Protein AF-A0A0S7ZU02-F1 (afdb_monomer)

Foldseek 3Di:
DDDDDDPDDPPPVVVVVVVVVVVVVVVVVPPDPDPDPDPVLDVVVVVVPFDFDDCVNPVLVVVVVVLVVLLDVLLDDDPPADADETEGADCVVVAQDFDAHPNRYTYGYPVVSVVVVVLVVLVVVPPDDDDDDDDPPDPDDDDDQLVVVAVVLLVVLLSSLVSCVSSVHDSCQQQVQVSPPCGHVLVVSQVRRVCVSVVVVVDPPSHDHSVVSSVSNVVVVVVVVVVVVVVVVVVVVVVPDPPPDDDDDDDPPPPPPDDPVVVPPPPPDDDPDDDD

Solvent-accessible surface area (backbone atoms only — not comparable to full-atom values): 17269 Å² total; per-residue (Å²): 140,81,82,83,83,79,82,77,71,81,69,63,62,58,55,55,54,54,53,51,53,53,52,50,50,55,57,60,73,66,66,66,86,67,75,77,76,61,61,85,52,38,70,66,50,52,64,74,76,43,53,76,49,43,50,90,80,37,68,64,45,52,56,49,54,51,52,50,51,41,33,45,62,49,65,52,90,55,92,95,45,65,77,42,83,46,40,29,56,56,58,72,94,77,50,80,45,81,45,78,36,87,72,26,42,33,36,35,26,48,64,54,62,60,52,55,55,52,54,57,56,49,68,74,68,74,81,82,88,90,90,88,90,88,78,88,85,81,86,84,84,85,74,84,74,44,53,64,52,39,53,48,53,51,52,47,52,52,49,53,40,51,23,35,38,67,45,71,45,71,53,57,71,47,48,37,58,82,61,52,99,65,42,17,47,39,52,46,52,44,63,72,60,42,53,72,62,51,54,72,70,65,59,74,92,56,70,74,52,46,68,57,50,38,51,54,48,41,54,48,52,51,54,52,50,58,50,48,53,52,49,53,51,51,52,57,56,67,68,57,67,80,75,71,93,73,82,90,76,93,74,86,72,78,79,78,83,64,64,76,84,62,62,70,74,76,76,77,72,84,83,86,78,81,90,128

Structure (mmCIF, N/CA/C/O backbone):
data_AF-A0A0S7ZU02-F1
#
_entry.id   AF-A0A0S7ZU02-F1
#
loop_
_atom_site.group_PDB
_atom_site.id
_atom_site.type_symbol
_atom_site.label_atom_id
_atom_site.label_alt_id
_atom_site.label_comp_id
_atom_site.label_asym_id
_atom_site.label_entity_id
_atom_site.label_seq_id
_atom_site.pdbx_PDB_ins_code
_atom_site.Cartn_x
_atom_site.Cartn_y
_atom_site.Cartn_z
_atom_site.occupancy
_atom_site.B_iso_or_equiv
_atom_site.auth_seq_id
_atom_site.auth_comp_id
_atom_site.auth_asym_id
_atom_site.auth_atom_id
_atom_site.pdbx_PDB_model_num
ATOM 1 N N . MET A 1 1 ? 5.313 52.555 -78.484 1.00 46.88 1 MET A N 1
ATOM 2 C CA . MET A 1 1 ? 4.505 52.321 -77.262 1.00 46.88 1 MET A CA 1
ATOM 3 C C . MET A 1 1 ? 4.778 50.878 -76.924 1.00 46.88 1 MET A C 1
ATOM 5 O O . MET A 1 1 ? 4.103 49.999 -77.436 1.00 46.88 1 MET A O 1
ATOM 9 N N . ASP A 1 2 ? 5.856 50.658 -76.183 1.00 46.34 2 ASP A N 1
ATOM 10 C CA . ASP A 1 2 ? 6.486 49.351 -76.045 1.00 46.34 2 ASP A CA 1
ATOM 11 C C . ASP A 1 2 ? 6.521 49.012 -74.563 1.00 46.34 2 ASP A C 1
ATOM 13 O O . ASP A 1 2 ? 7.226 49.644 -73.775 1.00 46.34 2 ASP A O 1
ATOM 17 N N . THR A 1 3 ? 5.680 48.063 -74.169 1.00 53.31 3 THR A N 1
ATOM 18 C CA . THR A 1 3 ? 5.671 47.501 -72.823 1.00 53.31 3 THR A CA 1
ATOM 19 C C . THR A 1 3 ? 6.808 46.483 -72.694 1.00 53.31 3 THR A C 1
ATOM 21 O O . THR A 1 3 ? 6.904 45.565 -73.511 1.00 53.31 3 THR A O 1
ATOM 24 N N . PRO A 1 4 ? 7.677 46.596 -71.673 1.00 63.91 4 PRO A N 1
ATOM 25 C CA . PRO A 1 4 ? 8.728 45.615 -71.451 1.00 63.91 4 PRO A CA 1
ATOM 26 C C . PRO A 1 4 ? 8.128 44.310 -70.915 1.00 63.91 4 PRO A C 1
ATOM 28 O O . PRO A 1 4 ? 7.492 44.285 -69.860 1.00 63.91 4 PRO A O 1
ATOM 31 N N . MET A 1 5 ? 8.357 43.212 -71.639 1.00 57.69 5 MET A N 1
ATOM 32 C CA . MET A 1 5 ? 8.101 41.861 -71.146 1.00 57.69 5 MET A CA 1
ATOM 33 C C . MET A 1 5 ? 9.065 41.537 -70.003 1.00 57.69 5 MET A C 1
ATOM 35 O O . MET A 1 5 ? 10.272 41.395 -70.203 1.00 57.69 5 MET A O 1
ATOM 39 N N . THR A 1 6 ? 8.526 41.386 -68.797 1.00 58.38 6 THR A N 1
ATOM 40 C CA . THR A 1 6 ? 9.258 40.870 -67.645 1.00 58.38 6 THR A CA 1
ATOM 41 C C . THR A 1 6 ? 9.343 39.346 -67.739 1.00 58.38 6 THR A C 1
ATOM 43 O O . THR A 1 6 ? 8.377 38.616 -67.527 1.00 58.38 6 THR A O 1
ATOM 46 N N . PHE A 1 7 ? 10.535 38.854 -68.075 1.00 56.12 7 PHE A N 1
ATOM 47 C CA . PHE A 1 7 ? 10.893 37.439 -68.009 1.00 56.12 7 PHE A CA 1
ATOM 48 C C . PHE A 1 7 ? 10.947 37.001 -66.534 1.00 56.12 7 PHE A C 1
ATOM 50 O O . PHE A 1 7 ? 11.966 37.144 -65.858 1.00 56.12 7 PHE A O 1
ATOM 57 N N . TYR A 1 8 ? 9.825 36.508 -66.007 1.00 55.88 8 TYR A N 1
ATOM 58 C CA . TYR A 1 8 ? 9.753 35.955 -64.655 1.00 55.88 8 TYR A CA 1
ATOM 59 C C . TYR A 1 8 ? 10.390 34.556 -64.644 1.00 55.88 8 TYR A C 1
ATOM 61 O O . TYR A 1 8 ? 9.924 33.623 -65.300 1.00 55.88 8 TYR A O 1
ATOM 69 N N . LYS A 1 9 ? 11.518 34.437 -63.940 1.00 56.75 9 LYS A N 1
ATOM 70 C CA . LYS A 1 9 ? 12.435 33.292 -63.945 1.00 56.75 9 LYS A CA 1
ATOM 71 C C . LYS A 1 9 ? 11.789 32.078 -63.259 1.00 56.75 9 LYS A C 1
ATOM 73 O O . LYS A 1 9 ? 11.518 32.084 -62.064 1.00 56.75 9 LYS A O 1
ATOM 78 N N . SER A 1 10 ? 11.559 31.009 -64.022 1.00 57.16 10 SER A N 1
ATOM 79 C CA . SER A 1 10 ? 10.901 29.757 -63.600 1.00 57.16 10 SER A CA 1
ATOM 80 C C . SER A 1 10 ? 11.648 28.945 -62.516 1.00 57.16 10 SER A C 1
ATOM 82 O O . SER A 1 10 ? 11.148 27.903 -62.090 1.00 57.16 10 SER A O 1
ATOM 84 N N . SER A 1 11 ? 12.830 29.376 -62.064 1.00 57.19 11 SER A N 1
ATOM 85 C CA . SER A 1 11 ? 13.674 28.641 -61.107 1.00 57.19 11 SER A CA 1
ATOM 86 C C . SER A 1 11 ? 13.189 28.708 -59.656 1.00 57.19 11 SER A C 1
ATOM 88 O O . SER A 1 11 ? 13.472 27.801 -58.876 1.00 57.19 11 SER A O 1
ATOM 90 N N . ASP A 1 12 ? 12.418 29.732 -59.288 1.00 55.94 12 ASP A N 1
ATOM 91 C CA . ASP A 1 12 ? 12.151 30.022 -57.869 1.00 55.94 12 ASP A CA 1
ATOM 92 C C . ASP A 1 12 ? 10.970 29.206 -57.311 1.00 55.94 12 ASP A C 1
ATOM 94 O O . ASP A 1 12 ? 10.854 28.977 -56.105 1.00 55.94 12 ASP A O 1
ATOM 98 N N . ARG A 1 13 ? 10.124 28.664 -58.199 1.00 57.16 13 ARG A N 1
ATOM 99 C CA . ARG A 1 13 ? 8.990 27.797 -57.831 1.00 57.16 13 ARG A CA 1
ATOM 100 C C . ARG A 1 13 ? 9.413 26.374 -57.456 1.00 57.16 13 ARG A C 1
ATOM 102 O O . ARG A 1 13 ? 8.783 25.768 -56.593 1.00 57.16 13 ARG A O 1
ATOM 109 N N . ALA A 1 14 ? 10.487 25.857 -58.056 1.00 59.59 14 ALA A N 1
ATOM 110 C CA . ALA A 1 14 ? 10.981 24.507 -57.774 1.00 59.59 14 ALA A CA 1
ATOM 111 C C . ALA A 1 14 ? 11.653 24.411 -56.390 1.00 59.59 14 ALA A C 1
ATOM 113 O O . ALA A 1 14 ? 11.451 23.434 -55.671 1.00 59.59 14 ALA A O 1
ATOM 114 N N . LEU A 1 15 ? 12.382 25.455 -55.981 1.00 59.91 15 LEU A N 1
ATOM 115 C CA . LEU A 1 15 ? 13.024 25.524 -54.663 1.00 59.91 15 LEU A CA 1
ATOM 116 C C . LEU A 1 15 ? 12.006 25.637 -53.518 1.00 59.91 15 LEU A C 1
ATOM 118 O O . LEU A 1 15 ? 12.165 24.972 -52.495 1.00 59.91 15 LEU A O 1
ATOM 122 N N . CYS A 1 16 ? 10.923 26.402 -53.700 1.00 61.12 16 CYS A N 1
ATOM 123 C CA . CYS A 1 16 ? 9.862 26.494 -52.690 1.00 61.12 16 CYS A CA 1
ATOM 124 C C . CYS A 1 16 ? 9.111 25.165 -52.502 1.00 61.12 16 CYS A C 1
ATOM 126 O O . CYS A 1 16 ? 8.815 24.787 -51.369 1.00 61.12 16 CYS A O 1
ATOM 128 N N . ALA A 1 17 ? 8.834 24.431 -53.587 1.00 62.06 17 ALA A N 1
ATOM 129 C CA . ALA A 1 17 ? 8.167 23.132 -53.501 1.00 62.06 17 ALA A CA 1
ATOM 130 C C . ALA A 1 17 ? 9.032 22.081 -52.779 1.00 62.06 17 ALA A C 1
ATOM 132 O O . ALA A 1 17 ? 8.526 21.367 -51.915 1.00 62.06 17 ALA A O 1
ATOM 133 N N . ALA A 1 18 ? 10.340 22.039 -53.064 1.00 63.28 18 ALA A N 1
ATOM 134 C CA . ALA A 1 18 ? 11.270 21.102 -52.429 1.00 63.28 18 ALA A CA 1
ATOM 135 C C . ALA A 1 18 ? 11.441 21.355 -50.915 1.00 63.28 18 ALA A C 1
ATOM 137 O O . ALA A 1 18 ? 11.475 20.407 -50.123 1.00 63.28 18 ALA A O 1
ATOM 138 N N . LEU A 1 19 ? 11.490 22.625 -50.492 1.00 61.78 19 LEU A N 1
ATOM 139 C CA . LEU A 1 19 ? 11.594 22.997 -49.074 1.00 61.78 19 LEU A CA 1
ATOM 140 C C . LEU A 1 19 ? 10.325 22.652 -48.280 1.00 61.78 19 LEU A C 1
ATOM 142 O O . LEU A 1 19 ? 10.425 22.184 -47.145 1.00 61.78 19 LEU A O 1
ATOM 146 N N . LEU A 1 20 ? 9.140 22.799 -48.881 1.00 60.69 20 LEU A N 1
ATOM 147 C CA . LEU A 1 20 ? 7.879 22.398 -48.248 1.00 60.69 20 LEU A CA 1
ATOM 148 C C . LEU A 1 20 ? 7.768 20.873 -48.087 1.00 60.69 20 LEU A C 1
ATOM 150 O O . LEU A 1 20 ? 7.316 20.405 -47.043 1.00 60.69 20 LEU A O 1
ATOM 154 N N . THR A 1 21 ? 8.242 20.085 -49.058 1.00 61.16 21 THR A N 1
ATOM 155 C CA . THR A 1 21 ? 8.246 18.614 -48.942 1.00 61.16 21 THR A CA 1
ATOM 156 C C . THR A 1 21 ? 9.224 18.089 -47.888 1.00 61.16 21 THR A C 1
ATOM 158 O O . THR A 1 21 ? 8.893 17.146 -47.171 1.00 61.16 21 THR A O 1
ATOM 161 N N . LEU A 1 22 ? 10.399 18.713 -47.732 1.00 60.81 22 LEU A N 1
ATOM 162 C CA . LEU A 1 22 ? 11.364 18.328 -46.692 1.00 60.81 22 LEU A CA 1
ATOM 163 C C . LEU A 1 22 ? 10.884 18.719 -45.286 1.00 60.81 22 LEU A C 1
ATOM 165 O O . LEU A 1 22 ? 11.033 17.934 -44.351 1.00 60.81 22 LEU A O 1
ATOM 169 N N . GLY A 1 23 ? 10.239 19.883 -45.143 1.00 60.28 23 GLY A N 1
ATOM 170 C CA . GLY A 1 23 ? 9.613 20.297 -43.885 1.00 60.28 23 GLY A CA 1
ATOM 171 C C . GLY A 1 23 ? 8.458 19.383 -43.459 1.00 60.28 23 GLY A C 1
ATOM 172 O O . GLY A 1 23 ? 8.352 19.036 -42.284 1.00 60.28 23 GLY A O 1
ATOM 173 N N . PHE A 1 24 ? 7.632 18.926 -44.408 1.00 58.38 24 PHE A N 1
ATOM 174 C CA . PHE A 1 24 ? 6.518 18.015 -44.123 1.00 58.38 24 PHE A CA 1
ATOM 175 C C . PHE A 1 24 ? 6.994 16.606 -43.732 1.00 58.38 24 PHE A C 1
ATOM 177 O O . PHE A 1 24 ? 6.455 16.019 -42.797 1.00 58.38 24 PHE A O 1
ATOM 184 N N . MET A 1 25 ? 8.057 16.089 -44.363 1.00 59.19 25 MET A N 1
ATOM 185 C CA . MET A 1 25 ? 8.668 14.817 -43.951 1.00 59.19 25 MET A CA 1
ATOM 186 C C . MET A 1 25 ? 9.282 14.912 -42.548 1.00 59.19 25 MET A C 1
ATOM 188 O O . MET A 1 25 ? 9.030 14.042 -41.721 1.00 59.19 25 MET A O 1
ATOM 192 N N . ALA A 1 26 ? 10.009 15.987 -42.221 1.00 58.75 26 ALA A N 1
ATOM 193 C CA . ALA A 1 26 ? 10.554 16.177 -40.871 1.00 58.75 26 ALA A CA 1
ATOM 194 C C . ALA A 1 26 ? 9.454 16.305 -39.792 1.00 58.75 26 ALA A C 1
ATOM 196 O O . ALA A 1 26 ? 9.608 15.801 -38.676 1.00 58.75 26 ALA A O 1
ATOM 197 N N . TYR A 1 27 ? 8.320 16.929 -40.126 1.00 62.28 27 TYR A N 1
ATOM 198 C CA . TYR A 1 27 ? 7.153 17.001 -39.242 1.00 62.28 27 TYR A CA 1
ATOM 199 C C . TYR A 1 27 ? 6.495 15.627 -39.015 1.00 62.28 27 TYR A C 1
ATOM 201 O O . TYR A 1 27 ? 6.136 15.300 -37.887 1.00 62.28 27 TYR A O 1
ATOM 209 N N . ILE A 1 28 ? 6.408 14.770 -40.041 1.00 59.06 28 ILE A N 1
ATOM 210 C CA . ILE A 1 28 ? 5.905 13.394 -39.876 1.00 59.06 28 ILE A CA 1
ATOM 211 C C . ILE A 1 28 ? 6.859 12.540 -39.017 1.00 59.06 28 ILE A C 1
ATOM 213 O O . ILE A 1 28 ? 6.391 11.785 -38.170 1.00 59.06 28 ILE A O 1
ATOM 217 N N . TYR A 1 29 ? 8.182 12.681 -39.159 1.00 57.88 29 TYR A N 1
ATOM 218 C CA . TYR A 1 29 ? 9.149 11.894 -38.371 1.00 57.88 29 TYR A CA 1
ATOM 219 C C . TYR A 1 29 ? 9.289 12.333 -36.903 1.00 57.88 29 TYR A C 1
ATOM 221 O O . TYR A 1 29 ? 9.816 11.578 -36.088 1.00 57.88 29 TYR A O 1
ATOM 229 N N . SER A 1 30 ? 8.814 13.528 -36.544 1.00 57.03 30 SER A N 1
ATOM 230 C CA . SER A 1 30 ? 8.807 14.027 -35.158 1.00 57.03 30 SER A CA 1
ATOM 231 C C . SER A 1 30 ? 7.523 13.683 -34.398 1.00 57.03 30 SER A C 1
ATOM 233 O O . SER A 1 30 ? 7.436 13.928 -33.192 1.00 57.03 30 SER A O 1
ATOM 235 N N . ALA A 1 31 ? 6.548 13.056 -35.062 1.00 57.56 31 ALA A N 1
ATOM 236 C CA . ALA A 1 31 ? 5.357 12.523 -34.424 1.00 57.56 31 ALA A CA 1
ATOM 237 C C . ALA A 1 31 ? 5.703 11.256 -33.617 1.00 57.56 31 ALA A C 1
ATOM 239 O O . ALA A 1 31 ? 5.528 10.131 -34.068 1.00 57.56 31 ALA A O 1
ATOM 240 N N . GLY A 1 32 ? 6.198 11.469 -32.397 1.00 57.53 32 GLY A N 1
ATOM 241 C CA . GLY A 1 32 ? 6.049 10.544 -31.278 1.00 57.53 32 GLY A CA 1
ATOM 242 C C . GLY A 1 32 ? 6.790 9.217 -31.405 1.00 57.53 32 GLY A C 1
ATOM 243 O O . GLY A 1 32 ? 6.166 8.167 -31.529 1.00 57.53 32 GLY A O 1
ATOM 244 N N . VAL A 1 33 ? 8.109 9.231 -31.199 1.00 62.16 33 VAL A N 1
ATOM 245 C CA . VAL A 1 33 ? 8.754 8.065 -30.580 1.00 62.16 33 VAL A CA 1
ATOM 246 C C . VAL A 1 33 ? 8.227 8.001 -29.145 1.00 62.16 33 VAL A C 1
ATOM 248 O O . VAL A 1 33 ? 8.813 8.573 -28.227 1.00 62.16 33 VAL A O 1
ATOM 251 N N . SER A 1 34 ? 7.058 7.389 -28.945 1.00 71.69 34 SER A N 1
ATOM 252 C CA . SER A 1 34 ? 6.629 6.992 -27.609 1.00 71.69 34 SER A CA 1
ATOM 253 C C . SER A 1 34 ? 7.719 6.076 -27.076 1.00 71.69 34 SER A C 1
ATOM 255 O O . SER A 1 34 ? 8.021 5.058 -27.702 1.00 71.69 34 SER A O 1
ATOM 257 N N . ALA A 1 35 ? 8.354 6.468 -25.969 1.00 75.25 35 ALA A N 1
ATOM 258 C CA . ALA A 1 35 ? 9.282 5.590 -25.273 1.00 75.25 35 ALA A CA 1
ATOM 259 C C . ALA A 1 35 ? 8.605 4.224 -25.127 1.00 75.25 35 ALA A C 1
ATOM 261 O O . ALA A 1 35 ? 7.428 4.163 -24.754 1.00 75.25 35 ALA A O 1
ATOM 262 N N . LEU A 1 36 ? 9.315 3.154 -25.500 1.00 80.06 36 LEU A N 1
ATOM 263 C CA . LEU A 1 36 ? 8.781 1.808 -25.340 1.00 80.06 36 LEU A CA 1
ATOM 264 C C . LEU A 1 36 ? 8.304 1.674 -23.886 1.00 80.06 36 LEU A C 1
ATOM 266 O O . LEU A 1 36 ? 9.058 2.053 -22.984 1.00 80.06 36 LEU A O 1
ATOM 270 N N . PRO A 1 37 ? 7.059 1.217 -23.653 1.00 85.88 37 PRO A N 1
ATOM 271 C CA . PRO A 1 37 ? 6.524 1.112 -22.305 1.00 85.88 37 PRO A CA 1
ATOM 272 C C . PRO A 1 37 ? 7.480 0.275 -21.460 1.00 85.88 37 PRO A C 1
ATOM 274 O O . PRO A 1 37 ? 7.972 -0.760 -21.922 1.00 85.88 37 PRO A O 1
ATOM 277 N N . ASN A 1 38 ? 7.771 0.749 -20.249 1.00 90.00 38 ASN A N 1
ATOM 278 C CA . ASN A 1 38 ? 8.691 0.068 -19.352 1.00 90.00 38 ASN A CA 1
ATOM 279 C C . ASN A 1 38 ? 8.172 -1.364 -19.122 1.00 90.00 38 ASN A C 1
ATOM 281 O O . ASN A 1 38 ? 7.042 -1.518 -18.654 1.00 90.00 38 ASN A O 1
ATOM 285 N N . PRO A 1 39 ? 8.944 -2.421 -19.439 1.00 93.56 39 PRO A N 1
ATOM 286 C CA . PRO A 1 39 ? 8.471 -3.795 -19.279 1.00 93.56 39 PRO A CA 1
ATOM 287 C C . PRO A 1 39 ? 8.061 -4.110 -17.834 1.00 93.56 39 PRO A C 1
ATOM 289 O O . PRO A 1 39 ? 7.151 -4.906 -17.631 1.00 93.56 39 PRO A O 1
ATOM 292 N N . GLN A 1 40 ? 8.657 -3.442 -16.839 1.00 91.31 40 GLN A N 1
ATOM 293 C CA . GLN A 1 40 ? 8.314 -3.611 -15.421 1.00 91.31 40 GLN A CA 1
ATOM 294 C C . GLN A 1 40 ? 6.918 -3.080 -15.057 1.00 91.31 40 GLN A C 1
ATOM 296 O O . GLN A 1 40 ? 6.393 -3.416 -13.999 1.00 91.31 40 GLN A O 1
ATOM 301 N N . GLU A 1 41 ? 6.290 -2.282 -15.923 1.00 91.81 41 GLU A N 1
ATOM 302 C CA . GLU A 1 41 ? 4.916 -1.796 -15.745 1.00 91.81 41 GLU A CA 1
ATOM 303 C C . GLU A 1 41 ? 3.860 -2.797 -16.241 1.00 91.81 41 GLU A C 1
ATOM 305 O O . GLU A 1 41 ? 2.680 -2.458 -16.328 1.00 91.81 41 GLU A O 1
ATOM 310 N N . ARG A 1 42 ? 4.259 -4.031 -16.575 1.00 94.56 42 ARG A N 1
ATOM 311 C CA . ARG A 1 42 ? 3.348 -5.093 -17.009 1.00 94.56 42 ARG A CA 1
ATOM 312 C C . ARG A 1 42 ? 3.516 -6.355 -16.178 1.00 94.56 42 ARG A C 1
ATOM 314 O O . ARG A 1 42 ? 4.640 -6.757 -15.878 1.00 94.56 42 ARG A O 1
ATOM 321 N N . ILE A 1 43 ? 2.408 -7.028 -15.869 1.00 95.25 43 ILE A N 1
ATOM 322 C CA . ILE A 1 43 ? 2.432 -8.254 -15.060 1.00 95.25 43 ILE A CA 1
ATOM 323 C C . ILE A 1 43 ? 3.266 -9.392 -15.669 1.00 95.25 43 ILE A C 1
ATOM 325 O O . ILE A 1 43 ? 3.872 -10.170 -14.935 1.00 95.25 43 ILE A O 1
ATOM 329 N N . ASP A 1 44 ? 3.350 -9.487 -16.997 1.00 96.75 44 ASP A N 1
ATOM 330 C CA . ASP A 1 44 ? 4.043 -10.590 -17.662 1.00 96.75 44 ASP A CA 1
ATOM 331 C C . ASP A 1 44 ? 5.554 -10.570 -17.408 1.00 96.75 44 ASP A C 1
ATOM 333 O O . ASP A 1 44 ? 6.155 -11.633 -17.274 1.00 96.75 44 ASP A O 1
ATOM 337 N N . TYR A 1 45 ? 6.154 -9.387 -17.240 1.00 95.56 45 TYR A N 1
ATOM 338 C CA . TYR A 1 45 ? 7.536 -9.277 -16.775 1.00 95.56 45 TYR A CA 1
ATOM 339 C C . TYR A 1 45 ? 7.702 -9.939 -15.404 1.00 95.56 45 TYR A C 1
ATOM 341 O O . TYR A 1 45 ? 8.606 -10.747 -15.207 1.00 95.56 45 TYR A O 1
ATOM 349 N N . TRP A 1 46 ? 6.818 -9.644 -14.455 1.00 95.38 46 TRP A N 1
ATOM 350 C CA . TRP A 1 46 ? 6.934 -10.168 -13.096 1.00 95.38 46 TRP A CA 1
ATOM 351 C C . TRP A 1 46 ? 6.703 -11.675 -13.038 1.00 95.38 46 TRP A C 1
ATOM 353 O O . TRP A 1 46 ? 7.482 -12.377 -12.403 1.00 95.38 46 TRP A O 1
ATOM 363 N N . GLN A 1 47 ? 5.706 -12.184 -13.760 1.00 96.31 47 GLN A N 1
ATOM 364 C CA . GLN A 1 47 ? 5.423 -13.620 -13.831 1.00 96.31 47 GLN A CA 1
ATOM 365 C C . GLN A 1 47 ? 6.531 -14.424 -14.526 1.00 96.31 47 GLN A C 1
ATOM 367 O O . GLN A 1 47 ? 6.715 -15.598 -14.224 1.00 96.31 47 GLN A O 1
ATOM 372 N N . GLN A 1 48 ? 7.271 -13.816 -15.460 1.00 97.12 48 GLN A N 1
ATOM 373 C CA . GLN A 1 48 ? 8.405 -14.469 -16.124 1.00 97.12 48 GLN A CA 1
ATOM 374 C C . GLN A 1 48 ? 9.667 -14.503 -15.255 1.00 97.12 48 GLN A C 1
ATOM 376 O O . GLN A 1 48 ? 10.482 -15.409 -15.407 1.00 97.12 48 GLN A O 1
ATOM 381 N N . ASN A 1 49 ? 9.850 -13.509 -14.382 1.00 96.06 49 ASN A N 1
ATOM 382 C CA . ASN A 1 49 ? 11.083 -13.339 -13.610 1.00 96.06 49 ASN A CA 1
ATOM 383 C C . ASN A 1 49 ? 10.981 -13.842 -12.162 1.00 96.06 49 ASN A C 1
ATOM 385 O O . ASN A 1 49 ? 12.017 -14.056 -11.535 1.00 96.06 49 ASN A O 1
ATOM 389 N N . TYR A 1 50 ? 9.770 -14.027 -11.630 1.00 96.00 50 TYR A N 1
ATOM 390 C CA . TYR A 1 50 ? 9.540 -14.370 -10.225 1.00 96.00 50 TYR A CA 1
ATOM 391 C C . TYR A 1 50 ? 8.479 -15.451 -10.068 1.00 96.00 50 TYR A C 1
ATOM 393 O O . TYR A 1 50 ? 7.503 -15.506 -10.818 1.00 96.00 50 TYR A O 1
ATOM 401 N N . SER A 1 51 ? 8.656 -16.289 -9.050 1.00 97.06 51 SER A N 1
ATOM 402 C CA . SER A 1 51 ? 7.698 -17.338 -8.723 1.00 97.06 51 SER A CA 1
ATOM 403 C C . SER A 1 51 ? 6.582 -16.765 -7.856 1.00 97.06 51 SER A C 1
ATOM 405 O O . SER A 1 51 ? 6.841 -16.048 -6.885 1.00 97.06 51 SER A O 1
ATOM 407 N N . GLU A 1 52 ? 5.337 -17.123 -8.157 1.00 97.25 52 GLU A N 1
ATOM 408 C CA . GLU A 1 52 ? 4.213 -16.784 -7.286 1.00 97.25 52 GLU A CA 1
ATOM 409 C C . GLU A 1 52 ? 4.319 -17.539 -5.955 1.00 97.25 52 GLU A C 1
ATOM 411 O O . GLU A 1 52 ? 4.601 -18.739 -5.917 1.00 97.25 52 GLU A O 1
ATOM 416 N N . LEU A 1 53 ? 4.096 -16.830 -4.853 1.00 96.94 53 LEU A N 1
ATOM 417 C CA . LEU A 1 53 ? 3.952 -17.399 -3.527 1.00 96.94 53 LEU A CA 1
ATOM 418 C C . LEU A 1 53 ? 2.489 -17.784 -3.316 1.00 96.94 53 LEU A C 1
ATOM 420 O O . LEU A 1 53 ? 1.618 -16.918 -3.245 1.00 96.94 53 LEU A O 1
ATOM 424 N N . THR A 1 54 ? 2.233 -19.080 -3.181 1.00 97.56 54 THR A N 1
ATOM 425 C CA . THR A 1 54 ? 0.876 -19.611 -3.031 1.00 97.56 54 THR A CA 1
ATOM 426 C C . THR A 1 54 ? 0.537 -19.917 -1.571 1.00 97.56 54 THR A C 1
ATOM 428 O O . THR A 1 54 ? 1.407 -19.962 -0.702 1.00 97.56 54 THR A O 1
ATOM 431 N N . GLU A 1 55 ? -0.738 -20.194 -1.292 1.00 97.19 55 GLU A N 1
ATOM 432 C CA . GLU A 1 55 ? -1.202 -20.627 0.037 1.00 97.19 55 GLU A CA 1
ATOM 433 C C . GLU A 1 55 ? -0.559 -21.941 0.506 1.00 97.19 55 GLU A C 1
ATOM 435 O O . GLU A 1 55 ? -0.424 -22.169 1.707 1.00 97.19 55 GLU A O 1
ATOM 440 N N . VAL A 1 56 ? -0.137 -22.794 -0.436 1.00 97.62 56 VAL A N 1
ATOM 441 C CA . VAL A 1 56 ? 0.576 -24.047 -0.141 1.00 97.62 56 VAL A CA 1
ATOM 442 C C . VAL A 1 56 ? 1.987 -23.757 0.372 1.00 97.62 56 VAL A C 1
ATOM 444 O O . VAL A 1 56 ? 2.480 -24.462 1.250 1.00 97.62 56 VAL A O 1
ATOM 447 N N . ASP A 1 57 ? 2.633 -22.713 -0.155 1.00 96.94 57 ASP A N 1
ATOM 448 C CA . ASP A 1 57 ? 3.955 -22.276 0.296 1.00 96.94 57 ASP A CA 1
ATOM 449 C C . ASP A 1 57 ? 3.891 -21.543 1.643 1.00 96.94 57 ASP A C 1
ATOM 451 O O . ASP A 1 57 ? 4.802 -21.673 2.466 1.00 96.94 57 ASP A O 1
ATOM 455 N N . ASP A 1 58 ? 2.850 -20.730 1.850 1.00 95.81 58 ASP A N 1
ATOM 456 C CA . ASP A 1 58 ? 2.669 -19.926 3.055 1.00 95.81 58 ASP A CA 1
ATOM 457 C C . ASP A 1 58 ? 1.174 -19.676 3.347 1.00 95.81 58 ASP A C 1
ATOM 459 O O . ASP A 1 58 ? 0.523 -18.920 2.619 1.00 95.81 58 ASP A O 1
ATOM 463 N N . PRO A 1 59 ? 0.606 -20.222 4.443 1.00 94.62 59 PRO A N 1
ATOM 464 C CA . PRO A 1 59 ? -0.825 -20.098 4.733 1.00 94.62 59 PRO A CA 1
ATOM 465 C C . PRO A 1 59 ? -1.275 -18.649 4.979 1.00 94.62 59 PRO A C 1
ATOM 467 O O . PRO A 1 59 ? -2.467 -18.348 4.917 1.00 94.62 59 PRO A O 1
ATOM 470 N N . ARG A 1 60 ? -0.345 -17.719 5.235 1.00 92.38 60 ARG A N 1
ATOM 471 C CA . ARG A 1 60 ? -0.664 -16.291 5.381 1.00 92.38 60 ARG A CA 1
ATOM 472 C C . ARG A 1 60 ? -1.137 -15.667 4.073 1.00 92.38 60 ARG A C 1
ATOM 474 O O . ARG A 1 60 ? -1.873 -14.685 4.126 1.00 92.38 60 ARG A O 1
ATOM 481 N N . VAL A 1 61 ? -0.757 -16.232 2.923 1.00 95.56 61 VAL A N 1
ATOM 482 C CA . VAL A 1 61 ? -1.204 -15.779 1.594 1.00 95.56 61 VAL A CA 1
ATOM 483 C C . VAL A 1 61 ? -2.732 -15.768 1.515 1.00 95.56 61 VAL A C 1
ATOM 485 O O . VAL A 1 61 ? -3.304 -14.775 1.067 1.00 95.56 61 VAL A O 1
ATOM 488 N N . ALA A 1 62 ? -3.398 -16.785 2.072 1.00 95.69 62 ALA A N 1
ATOM 489 C CA . ALA A 1 62 ? -4.859 -16.860 2.120 1.00 95.69 62 ALA A CA 1
ATOM 490 C C . ALA A 1 62 ? -5.467 -15.663 2.869 1.00 95.69 62 ALA A C 1
ATOM 492 O O . ALA A 1 62 ? -6.415 -15.023 2.407 1.00 95.69 62 ALA A O 1
ATOM 493 N N . ASN A 1 63 ? -4.876 -15.305 4.014 1.00 93.06 63 ASN A N 1
ATOM 494 C CA . ASN A 1 63 ? -5.304 -14.144 4.791 1.00 93.06 63 ASN A CA 1
ATOM 495 C C . ASN A 1 63 ? -5.078 -12.831 4.023 1.00 93.06 63 ASN A C 1
ATOM 497 O O . ASN A 1 63 ? -5.916 -11.934 4.076 1.00 93.06 63 ASN A O 1
ATOM 501 N N . VAL A 1 64 ? -3.985 -12.714 3.266 1.00 94.50 64 VAL A N 1
ATOM 502 C CA . VAL A 1 64 ? -3.721 -11.515 2.454 1.00 94.50 64 VAL A CA 1
ATOM 503 C C . VAL A 1 64 ? -4.736 -11.369 1.332 1.00 94.50 64 VAL A C 1
ATOM 505 O O . VAL A 1 64 ? -5.286 -10.283 1.167 1.00 94.50 64 VAL A O 1
ATOM 508 N N . HIS A 1 65 ? -5.046 -12.445 0.606 1.00 96.19 65 HIS A N 1
ATOM 509 C CA . HIS A 1 65 ? -6.105 -12.417 -0.404 1.00 96.19 65 HIS A CA 1
ATOM 510 C C . HIS A 1 65 ? -7.463 -12.065 0.209 1.00 96.19 65 HIS A C 1
ATOM 512 O O . HIS A 1 65 ? -8.215 -11.283 -0.376 1.00 96.19 65 HIS A O 1
ATOM 518 N N . HIS A 1 66 ? -7.758 -12.570 1.409 1.00 95.50 66 HIS A N 1
ATOM 519 C CA . HIS A 1 66 ? -8.969 -12.211 2.140 1.00 95.50 66 HIS A CA 1
ATOM 520 C C . HIS A 1 66 ? -9.022 -10.711 2.485 1.00 95.50 66 HIS A C 1
ATOM 522 O O . HIS A 1 66 ? -10.020 -10.047 2.190 1.00 95.50 66 HIS A O 1
ATOM 528 N N . ILE A 1 67 ? -7.949 -10.157 3.063 1.00 92.25 67 ILE A N 1
ATOM 529 C CA . ILE A 1 67 ? -7.840 -8.724 3.386 1.00 92.25 67 ILE A CA 1
ATOM 530 C C . ILE A 1 67 ? -7.979 -7.879 2.117 1.00 92.25 67 ILE A C 1
ATOM 532 O O . ILE A 1 67 ? -8.778 -6.942 2.076 1.00 92.25 67 ILE A O 1
ATOM 536 N N . PHE A 1 68 ? -7.248 -8.243 1.063 1.00 95.12 68 PHE A N 1
ATOM 537 C CA . PHE A 1 68 ? -7.297 -7.568 -0.228 1.00 95.12 68 PHE A CA 1
ATOM 538 C C . PHE A 1 68 ? -8.719 -7.549 -0.801 1.00 95.12 68 PHE A C 1
ATOM 540 O O . PHE A 1 68 ? -9.199 -6.492 -1.205 1.00 95.12 68 PHE A O 1
ATOM 547 N N . GLY A 1 69 ? -9.429 -8.681 -0.760 1.00 96.00 69 GLY A N 1
ATOM 548 C CA . GLY A 1 69 ? -10.815 -8.782 -1.215 1.00 96.00 69 GLY A CA 1
ATOM 549 C C . GLY A 1 69 ? -11.768 -7.848 -0.463 1.00 96.00 69 GLY A C 1
ATOM 550 O O . GLY A 1 69 ? -12.594 -7.184 -1.089 1.00 96.00 69 GLY A O 1
ATOM 551 N N . ARG A 1 70 ? -11.623 -7.727 0.864 1.00 94.88 70 ARG A N 1
ATOM 552 C CA . ARG A 1 70 ? -12.435 -6.803 1.679 1.00 94.88 70 ARG A CA 1
ATOM 553 C C . ARG A 1 70 ? -12.165 -5.341 1.344 1.00 94.88 70 ARG A C 1
ATOM 555 O O . ARG A 1 70 ? -13.107 -4.567 1.175 1.00 94.88 70 ARG A O 1
ATOM 562 N N . VAL A 1 71 ? -10.893 -4.963 1.227 1.00 92.75 71 VAL A N 1
ATOM 563 C CA . VAL A 1 71 ? -10.508 -3.592 0.855 1.00 92.75 71 VAL A CA 1
ATOM 564 C C . VAL A 1 71 ? -10.997 -3.261 -0.554 1.00 92.75 71 VAL A C 1
ATOM 566 O O . VAL A 1 71 ? -11.540 -2.180 -0.774 1.00 92.75 71 VAL A O 1
ATOM 569 N N . LEU A 1 72 ? -10.879 -4.198 -1.498 1.00 94.19 72 LEU A N 1
ATOM 570 C CA . LEU A 1 72 ? -11.368 -4.025 -2.863 1.00 94.19 72 LEU A CA 1
ATOM 571 C C . LEU A 1 72 ? -12.892 -3.845 -2.907 1.00 94.19 72 LEU A C 1
ATOM 573 O O . LEU A 1 72 ? -13.386 -2.951 -3.591 1.00 94.19 72 LEU A O 1
ATOM 577 N N . GLN A 1 73 ? -13.637 -4.641 -2.136 1.00 94.44 73 GLN A N 1
ATOM 578 C CA . GLN A 1 73 ? -15.088 -4.499 -2.022 1.00 94.44 73 GLN A CA 1
ATOM 579 C C . GLN A 1 73 ? -15.485 -3.110 -1.500 1.00 94.44 73 GLN A C 1
ATOM 581 O O . GLN A 1 73 ? -16.421 -2.507 -2.024 1.00 94.44 73 GLN A O 1
ATOM 586 N N . ALA A 1 74 ? -14.760 -2.588 -0.508 1.00 92.62 74 ALA A N 1
ATOM 587 C CA . ALA A 1 74 ? -14.989 -1.252 0.036 1.00 92.62 74 ALA A CA 1
ATOM 588 C C . ALA A 1 74 ? -14.621 -0.130 -0.952 1.00 92.62 74 ALA A C 1
ATOM 590 O O . ALA A 1 74 ? -15.325 0.876 -1.035 1.00 92.62 74 ALA A O 1
ATOM 591 N N . ALA A 1 75 ? -13.540 -0.302 -1.718 1.00 91.38 75 ALA A N 1
ATOM 592 C CA . ALA A 1 75 ? -13.099 0.662 -2.726 1.00 91.38 75 ALA A CA 1
ATOM 593 C C . ALA A 1 75 ? -14.033 0.730 -3.950 1.00 91.38 75 ALA A C 1
ATOM 595 O O . ALA A 1 75 ? -14.062 1.747 -4.653 1.00 91.38 75 ALA A O 1
ATOM 596 N N . GLY A 1 76 ? -14.801 -0.337 -4.193 1.00 90.94 76 GLY A N 1
ATOM 597 C CA . GLY A 1 76 ? -15.696 -0.476 -5.334 1.00 90.94 76 GLY A CA 1
ATOM 598 C C . GLY A 1 76 ? -14.961 -0.738 -6.652 1.00 90.94 76 GLY A C 1
ATOM 599 O O . GLY A 1 76 ? -13.737 -0.848 -6.713 1.00 90.94 76 GLY A O 1
ATOM 600 N N . ASN A 1 77 ? -15.726 -0.822 -7.743 1.00 89.62 77 ASN A N 1
ATOM 601 C CA . ASN A 1 77 ? -15.180 -1.063 -9.078 1.00 89.62 77 ASN A CA 1
ATOM 602 C C . ASN A 1 77 ? -14.946 0.246 -9.835 1.00 89.62 77 ASN A C 1
ATOM 604 O O . ASN A 1 77 ? -15.795 1.139 -9.852 1.00 89.62 77 ASN A O 1
ATOM 608 N N . ARG A 1 78 ? -13.814 0.327 -10.539 1.00 85.62 78 ARG A N 1
ATOM 609 C CA . ARG A 1 78 ? -13.557 1.359 -11.548 1.00 85.62 78 ARG A CA 1
ATOM 610 C C . ARG A 1 78 ? -13.651 0.740 -12.934 1.00 85.62 78 ARG A C 1
ATOM 612 O O . ARG A 1 78 ? -13.170 -0.365 -13.160 1.00 85.62 78 ARG A O 1
ATOM 619 N N . TYR A 1 79 ? -14.255 1.460 -13.873 1.00 91.50 79 TYR A N 1
ATOM 620 C CA . TYR A 1 79 ? -14.307 1.010 -15.261 1.00 91.50 79 TYR A CA 1
ATOM 621 C C . TYR A 1 79 ? -12.891 0.892 -15.841 1.00 91.50 79 TYR A C 1
ATOM 623 O O . TYR A 1 79 ? -12.087 1.813 -15.716 1.00 91.50 79 TYR A O 1
ATOM 631 N N . GLY A 1 80 ? -12.604 -0.242 -16.483 1.00 91.19 80 GLY A N 1
ATOM 632 C CA . GLY A 1 80 ? -11.378 -0.467 -17.253 1.00 91.19 80 GLY A CA 1
ATOM 633 C C . GLY A 1 80 ? -10.190 -1.062 -16.491 1.00 91.19 80 GLY A C 1
ATOM 634 O O . GLY A 1 80 ? -9.257 -1.513 -17.143 1.00 91.19 80 GLY A O 1
ATOM 635 N N . VAL A 1 81 ? -10.218 -1.125 -15.155 1.00 91.75 81 VAL A N 1
ATOM 636 C CA . VAL A 1 81 ? -9.134 -1.724 -14.3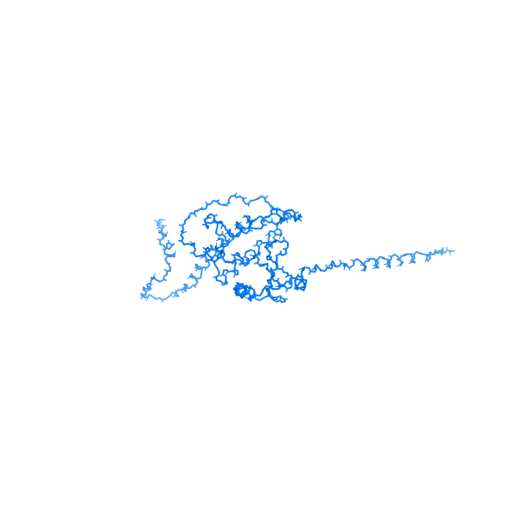55 1.00 91.75 81 VAL A CA 1
ATOM 637 C C . VAL A 1 81 ? -9.731 -2.611 -13.269 1.00 91.75 81 VAL A C 1
ATOM 639 O O . VAL A 1 81 ? -10.534 -2.145 -12.463 1.00 91.75 81 VAL A O 1
ATOM 642 N N . ILE A 1 82 ? -9.332 -3.884 -13.245 1.00 94.25 82 ILE A N 1
ATOM 643 C CA . ILE A 1 82 ? -9.739 -4.854 -12.219 1.00 94.25 82 ILE A CA 1
ATOM 644 C C . ILE A 1 82 ? -8.521 -5.110 -11.334 1.00 94.25 82 ILE A C 1
ATOM 646 O O . ILE A 1 82 ? -7.594 -5.770 -11.809 1.00 94.25 82 ILE A O 1
ATOM 650 N N . PRO A 1 83 ? -8.505 -4.612 -10.085 1.00 96.31 83 PRO A N 1
ATOM 651 C CA . PRO A 1 83 ? -7.386 -4.829 -9.188 1.00 96.31 83 PRO A CA 1
ATOM 652 C C . PRO A 1 83 ? -7.145 -6.313 -8.921 1.00 96.31 83 PRO A C 1
ATOM 654 O O . PRO A 1 83 ? -8.085 -7.061 -8.646 1.00 96.31 83 PRO A O 1
ATOM 657 N N . ARG A 1 84 ? -5.885 -6.738 -9.000 1.00 96.88 84 ARG A N 1
ATOM 658 C CA . ARG A 1 84 ? -5.459 -8.126 -8.763 1.00 96.88 84 ARG A CA 1
ATOM 659 C C . ARG A 1 84 ? -4.220 -8.142 -7.892 1.00 96.88 84 ARG A C 1
ATOM 661 O O . ARG A 1 84 ? -3.470 -7.174 -7.881 1.00 96.88 84 ARG A O 1
ATOM 668 N N . LEU A 1 85 ? -4.013 -9.237 -7.178 1.00 97.31 85 LEU A N 1
ATOM 669 C CA . LEU A 1 85 ? -2.885 -9.395 -6.273 1.00 97.31 85 LEU A CA 1
ATOM 670 C C . LEU A 1 85 ? -1.956 -10.485 -6.797 1.00 97.31 85 LEU A C 1
ATOM 672 O O . LEU A 1 85 ? -2.426 -11.576 -7.106 1.00 97.31 85 LEU A O 1
ATOM 676 N N . PHE A 1 86 ? -0.664 -10.183 -6.867 1.00 97.19 86 PHE A N 1
ATOM 677 C CA . PHE A 1 86 ? 0.402 -11.134 -7.161 1.00 97.19 86 PHE A CA 1
ATOM 678 C C . PHE A 1 86 ? 1.438 -11.062 -6.042 1.00 97.19 86 PHE A C 1
ATOM 680 O O . PHE A 1 86 ? 1.992 -9.996 -5.772 1.00 97.19 86 PHE A O 1
ATOM 687 N N . ILE A 1 87 ? 1.683 -12.171 -5.351 1.00 96.50 87 ILE A N 1
ATOM 688 C CA . ILE A 1 87 ? 2.658 -12.213 -4.257 1.00 96.50 87 ILE A CA 1
ATOM 689 C C . ILE A 1 87 ? 3.878 -12.964 -4.764 1.00 96.50 87 ILE A C 1
ATOM 691 O O . ILE A 1 87 ? 3.762 -14.118 -5.153 1.00 96.50 87 ILE A O 1
ATOM 695 N N . ILE A 1 88 ? 5.043 -12.328 -4.774 1.00 96.25 88 ILE A N 1
ATOM 696 C CA . ILE A 1 88 ? 6.285 -12.960 -5.230 1.00 96.25 88 ILE A CA 1
ATOM 697 C C . ILE A 1 88 ? 6.979 -13.678 -4.071 1.00 96.25 88 ILE A C 1
ATOM 699 O O . ILE A 1 88 ? 7.021 -13.186 -2.937 1.00 96.25 88 ILE A O 1
ATOM 703 N N . LYS A 1 89 ? 7.519 -14.866 -4.351 1.00 95.06 89 LYS A N 1
ATOM 704 C CA . LYS A 1 89 ? 8.209 -15.715 -3.371 1.00 95.06 89 LYS A CA 1
ATOM 705 C C . LYS A 1 89 ? 9.590 -15.175 -3.022 1.00 95.06 89 LYS A C 1
ATOM 707 O O . LYS A 1 89 ? 10.027 -15.292 -1.873 1.00 9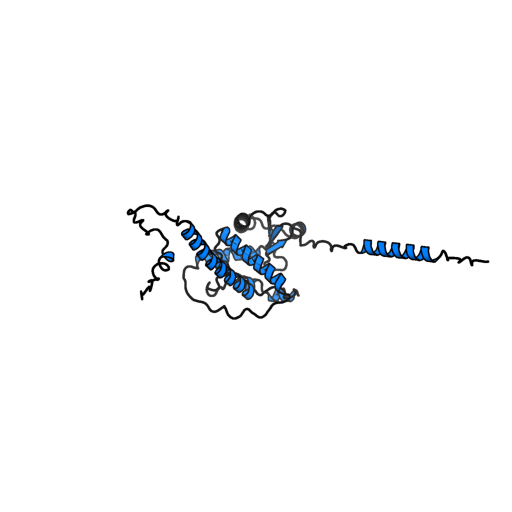5.06 89 LYS A O 1
ATOM 712 N N . GLU A 1 90 ? 10.265 -14.604 -4.012 1.00 91.69 90 GLU A N 1
ATOM 713 C CA . GLU A 1 90 ? 11.582 -13.998 -3.903 1.00 91.69 90 GLU A CA 1
ATOM 714 C C . GLU A 1 90 ? 11.509 -12.571 -3.337 1.00 91.69 90 GLU A C 1
ATOM 716 O O . GLU A 1 90 ? 10.454 -11.936 -3.304 1.00 91.69 90 GLU A O 1
ATOM 721 N N . ASN A 1 91 ? 12.654 -12.055 -2.884 1.00 84.31 91 ASN A N 1
ATOM 722 C CA . ASN A 1 91 ? 12.787 -10.665 -2.463 1.00 84.31 91 ASN A CA 1
ATOM 723 C C . ASN A 1 91 ? 13.691 -9.907 -3.442 1.00 84.31 91 ASN A C 1
ATOM 725 O O . ASN A 1 91 ? 14.901 -9.805 -3.200 1.00 84.31 91 ASN A O 1
ATOM 729 N N . PRO A 1 92 ? 13.154 -9.439 -4.581 1.00 75.38 92 PRO A N 1
ATOM 730 C CA . PRO A 1 92 ? 13.957 -8.706 -5.541 1.00 75.38 92 PRO A CA 1
ATOM 731 C C . PRO A 1 92 ? 14.540 -7.465 -4.871 1.00 75.38 92 PRO A C 1
ATOM 733 O O . PRO A 1 92 ? 13.853 -6.750 -4.145 1.00 75.38 92 PRO A O 1
ATOM 736 N N . PHE A 1 93 ? 15.835 -7.242 -5.091 1.00 73.25 93 PHE A N 1
ATOM 737 C CA . PHE A 1 93 ? 16.581 -6.100 -4.551 1.00 73.25 93 PHE A CA 1
ATOM 738 C C . PHE A 1 93 ? 16.711 -6.064 -3.020 1.00 73.25 93 PHE A C 1
ATOM 740 O O . PHE A 1 93 ? 17.263 -5.109 -2.486 1.00 73.25 93 PHE A O 1
ATOM 747 N N . ASN A 1 94 ? 16.272 -7.118 -2.322 1.00 75.44 94 ASN A N 1
ATOM 748 C CA . ASN A 1 94 ? 16.225 -7.181 -0.864 1.00 75.44 94 ASN A CA 1
ATOM 749 C C . ASN A 1 94 ? 15.347 -6.083 -0.221 1.00 75.44 94 ASN A C 1
ATOM 751 O O . ASN A 1 94 ? 15.634 -5.637 0.888 1.00 75.44 94 ASN A O 1
ATOM 755 N N . ILE A 1 95 ? 14.288 -5.645 -0.912 1.00 64.56 95 ILE A N 1
ATOM 756 C CA . ILE A 1 95 ? 13.425 -4.545 -0.468 1.00 64.56 95 ILE A CA 1
ATOM 757 C C . ILE A 1 95 ? 11.985 -5.030 -0.264 1.00 64.56 95 ILE A C 1
ATOM 759 O O . ILE A 1 95 ? 11.383 -5.671 -1.127 1.00 64.56 95 ILE A O 1
ATOM 763 N N . VAL A 1 96 ? 11.385 -4.646 0.861 1.00 72.25 96 VAL A N 1
ATOM 764 C CA . VAL A 1 96 ? 9.955 -4.832 1.127 1.00 72.25 96 VAL A CA 1
ATOM 765 C C . VAL A 1 96 ? 9.150 -3.875 0.240 1.00 72.25 96 VAL A C 1
ATOM 767 O O . VAL A 1 96 ? 9.044 -2.692 0.553 1.00 72.25 96 VAL A O 1
ATOM 770 N N . LEU A 1 97 ? 8.600 -4.349 -0.886 1.00 72.19 97 LEU A N 1
ATOM 771 C CA . LEU A 1 97 ? 7.889 -3.474 -1.827 1.00 72.19 97 LEU A CA 1
ATOM 772 C C . LEU A 1 97 ? 6.482 -3.965 -2.167 1.00 72.19 97 LEU A C 1
ATOM 774 O O . LEU A 1 97 ? 6.331 -5.004 -2.812 1.00 72.19 97 LEU A O 1
ATOM 778 N N . PRO A 1 98 ? 5.451 -3.188 -1.793 1.00 88.44 98 PRO A N 1
ATOM 779 C CA . PRO A 1 98 ? 4.193 -3.161 -2.510 1.00 88.44 98 PRO A CA 1
ATOM 780 C C . PRO A 1 98 ? 4.320 -2.255 -3.743 1.00 88.44 98 PRO A C 1
ATOM 782 O O . PRO A 1 98 ? 4.676 -1.083 -3.626 1.00 88.44 98 PRO A O 1
ATOM 785 N N . ILE A 1 99 ? 4.003 -2.772 -4.930 1.00 90.94 99 ILE A N 1
ATOM 786 C CA . ILE A 1 99 ? 4.011 -2.001 -6.183 1.00 90.94 99 ILE A CA 1
ATOM 787 C C . ILE A 1 99 ? 2.645 -2.133 -6.848 1.00 90.94 99 ILE A C 1
ATOM 789 O O . ILE A 1 99 ? 2.161 -3.240 -7.047 1.00 90.94 99 ILE A O 1
ATOM 793 N N . SER A 1 100 ? 2.029 -1.012 -7.221 1.00 93.62 100 SER A N 1
ATOM 794 C CA . SER A 1 100 ? 0.859 -1.007 -8.103 1.00 93.62 100 SER A CA 1
ATOM 795 C C . SER A 1 100 ? 1.306 -0.660 -9.515 1.00 93.62 100 SER A C 1
ATOM 797 O O . SER A 1 100 ? 1.956 0.365 -9.714 1.00 93.62 100 SER A O 1
ATOM 799 N N . ILE A 1 101 ? 0.917 -1.475 -10.491 1.00 94.69 101 ILE A N 1
ATOM 800 C CA . ILE A 1 101 ? 1.207 -1.235 -11.908 1.00 94.69 101 ILE A CA 1
ATOM 801 C C . ILE A 1 101 ? -0.058 -0.819 -12.693 1.00 94.69 101 ILE A C 1
ATOM 803 O O . ILE A 1 101 ? -1.179 -1.019 -12.209 1.00 94.69 101 ILE A O 1
ATOM 807 N N . PRO A 1 102 ? 0.085 -0.166 -13.869 1.00 93.50 102 PRO A N 1
ATOM 808 C CA . PRO A 1 102 ? -1.034 0.446 -14.601 1.00 93.50 102 PRO A CA 1
ATOM 809 C C . PRO A 1 102 ? -2.152 -0.508 -15.041 1.00 93.50 102 PRO A C 1
ATOM 811 O O . PRO A 1 102 ? -3.287 -0.072 -15.229 1.00 93.50 102 PRO A O 1
ATOM 814 N N . ASP A 1 103 ? -1.852 -1.795 -15.200 1.00 92.44 103 ASP A N 1
ATOM 815 C CA . ASP A 1 103 ? -2.811 -2.840 -15.582 1.00 92.44 103 ASP A CA 1
ATOM 816 C C . ASP A 1 103 ? -3.720 -3.297 -14.417 1.00 92.44 103 ASP A C 1
ATOM 818 O O . ASP A 1 103 ? -4.615 -4.125 -14.607 1.00 92.44 103 ASP A O 1
ATOM 822 N N . GLY A 1 104 ? -3.534 -2.721 -13.224 1.00 94.12 104 GLY A N 1
ATOM 823 C CA . GLY A 1 104 ? -4.327 -2.994 -12.027 1.00 94.12 104 GLY A CA 1
ATOM 824 C C . GLY A 1 104 ? -3.736 -4.059 -11.114 1.00 94.12 104 GLY A C 1
ATOM 825 O O . GLY A 1 104 ? -4.317 -4.339 -10.065 1.00 94.12 104 GLY A O 1
ATOM 826 N N . TRP A 1 105 ? -2.599 -4.652 -11.461 1.00 96.62 105 TRP A N 1
ATOM 827 C CA . TRP A 1 105 ? -1.942 -5.575 -10.551 1.00 96.62 105 TRP A CA 1
ATOM 828 C C . TRP A 1 105 ? -1.246 -4.836 -9.409 1.00 96.62 105 TRP A C 1
ATOM 830 O O . TRP A 1 105 ? -0.624 -3.785 -9.582 1.00 96.62 105 TRP A O 1
ATOM 840 N N . ILE A 1 106 ? -1.365 -5.422 -8.226 1.00 95.44 106 ILE A N 1
ATOM 841 C CA . ILE A 1 106 ? -0.620 -5.081 -7.027 1.00 95.44 106 ILE A CA 1
ATOM 842 C C . ILE A 1 106 ? 0.321 -6.241 -6.753 1.00 95.44 106 ILE A C 1
ATOM 844 O O . ILE A 1 106 ? -0.105 -7.392 -6.665 1.00 95.44 106 ILE A O 1
ATOM 848 N N . ILE A 1 107 ? 1.597 -5.925 -6.626 1.00 95.06 107 ILE A N 1
ATOM 849 C CA . ILE A 1 107 ? 2.676 -6.880 -6.447 1.00 95.06 107 ILE A CA 1
ATOM 850 C C . ILE A 1 107 ? 3.197 -6.714 -5.028 1.00 95.06 107 ILE A C 1
ATOM 852 O O . ILE A 1 107 ? 3.532 -5.597 -4.639 1.00 95.06 107 ILE A O 1
ATOM 856 N N . LEU A 1 108 ? 3.248 -7.799 -4.257 1.00 94.50 108 LEU A N 1
ATOM 857 C CA . LEU A 1 108 ? 3.783 -7.811 -2.892 1.00 94.50 108 LEU A CA 1
ATOM 858 C C . LEU A 1 108 ? 4.956 -8.781 -2.792 1.00 94.50 108 LEU A C 1
ATOM 860 O O . LEU A 1 108 ? 4.846 -9.916 -3.248 1.00 94.50 108 LEU A O 1
ATOM 864 N N . SER A 1 109 ? 6.042 -8.387 -2.125 1.00 93.25 109 SER A N 1
ATOM 865 C CA . SER A 1 109 ? 7.109 -9.332 -1.780 1.00 93.25 109 SER A CA 1
ATOM 866 C C . SER A 1 109 ? 6.754 -10.188 -0.563 1.00 93.25 109 SER A C 1
ATOM 868 O O . SER A 1 109 ? 6.033 -9.756 0.340 1.00 93.25 109 SER A O 1
ATOM 870 N N . ARG A 1 110 ? 7.303 -11.408 -0.490 1.00 91.56 110 ARG A N 1
ATOM 871 C CA . ARG A 1 110 ? 7.106 -12.322 0.650 1.00 91.56 110 ARG A CA 1
ATOM 872 C C . ARG A 1 110 ? 7.412 -11.686 2.010 1.00 91.56 110 ARG A C 1
ATOM 874 O O . ARG A 1 110 ? 6.770 -12.035 3.000 1.00 91.56 110 ARG A O 1
ATOM 881 N N . GLN A 1 111 ? 8.380 -10.769 2.088 1.00 85.94 111 GLN A N 1
ATOM 882 C CA . GLN A 1 111 ? 8.715 -10.091 3.346 1.00 85.94 111 GLN A CA 1
ATOM 883 C C . GLN A 1 111 ? 7.554 -9.250 3.892 1.00 85.94 111 GLN A C 1
ATOM 885 O O . GLN A 1 111 ? 7.386 -9.197 5.107 1.00 85.94 111 GLN A O 1
ATOM 890 N N . VAL A 1 112 ? 6.680 -8.711 3.032 1.00 85.12 112 VAL A N 1
ATOM 891 C CA . VAL A 1 112 ? 5.466 -7.991 3.462 1.00 85.12 112 VAL A CA 1
ATOM 892 C C . VAL A 1 112 ? 4.604 -8.863 4.390 1.00 85.12 112 VAL A C 1
ATOM 894 O O . VAL A 1 112 ? 4.012 -8.363 5.345 1.00 85.12 112 VAL A O 1
ATOM 897 N N . LEU A 1 113 ? 4.584 -10.186 4.183 1.00 82.81 113 LEU A N 1
ATOM 898 C CA . LEU A 1 113 ? 3.785 -11.118 4.989 1.00 82.81 113 LEU A CA 1
ATOM 899 C C . LEU A 1 113 ? 4.280 -11.284 6.428 1.00 82.81 113 LEU A C 1
ATOM 901 O O . LEU A 1 113 ? 3.500 -11.656 7.307 1.00 82.81 113 LEU A O 1
ATOM 905 N N . TRP A 1 114 ? 5.565 -11.036 6.693 1.00 74.69 114 TRP A N 1
ATOM 906 C CA . TRP A 1 114 ? 6.091 -11.065 8.059 1.00 74.69 114 TRP A CA 1
ATOM 907 C C . TRP A 1 114 ? 5.491 -9.955 8.919 1.00 74.69 114 TRP A C 1
ATOM 909 O O . TRP A 1 114 ? 5.152 -10.201 10.077 1.00 74.69 114 TRP A O 1
ATOM 919 N N . HIS A 1 115 ? 5.246 -8.789 8.328 1.00 65.81 115 HIS A N 1
ATOM 920 C CA . HIS A 1 115 ? 4.698 -7.640 9.041 1.00 65.81 115 HIS A CA 1
ATOM 921 C C . HIS A 1 115 ? 3.233 -7.836 9.453 1.00 65.81 115 HIS A C 1
ATOM 923 O O . HIS A 1 115 ? 2.819 -7.374 10.512 1.00 65.81 115 HIS A O 1
ATOM 929 N N . ILE A 1 116 ? 2.448 -8.611 8.698 1.00 66.81 116 ILE A N 1
ATOM 930 C CA . ILE A 1 116 ? 1.026 -8.856 9.008 1.00 66.81 116 ILE A CA 1
ATOM 931 C C . ILE A 1 116 ? 0.845 -9.545 10.373 1.00 66.81 116 ILE A C 1
ATOM 933 O O . ILE A 1 116 ? -0.079 -9.218 11.124 1.00 66.81 116 ILE A O 1
ATOM 937 N N . ASN A 1 117 ? 1.742 -10.469 10.727 1.00 60.28 117 ASN A N 1
ATOM 938 C CA . ASN A 1 117 ? 1.688 -11.161 12.017 1.00 60.28 117 ASN A CA 1
ATOM 939 C C . ASN A 1 117 ? 2.102 -10.255 13.176 1.00 60.28 117 ASN A C 1
ATOM 941 O O . ASN A 1 117 ? 1.520 -10.357 14.255 1.00 60.28 117 ASN A O 1
ATOM 945 N N . PHE A 1 118 ? 3.068 -9.364 12.945 1.00 57.88 118 PHE A N 1
ATOM 946 C CA . PHE A 1 118 ? 3.488 -8.385 13.938 1.00 57.88 118 PHE A CA 1
ATOM 947 C C . PHE A 1 118 ? 2.311 -7.478 14.326 1.00 57.88 118 PHE A C 1
ATOM 949 O O . PHE A 1 118 ? 1.931 -7.438 15.494 1.00 57.88 118 PHE A O 1
ATOM 956 N N . PHE A 1 119 ? 1.615 -6.886 13.349 1.00 54.97 119 PHE A N 1
ATOM 957 C CA . PHE A 1 119 ? 0.456 -6.023 13.625 1.00 54.97 119 PHE A CA 1
ATOM 958 C C . PHE A 1 119 ? -0.731 -6.764 14.240 1.00 54.97 119 PHE A C 1
ATOM 960 O O . PHE A 1 119 ? -1.411 -6.228 15.116 1.00 54.97 119 PHE A O 1
ATOM 967 N N . SER A 1 120 ? -0.964 -8.012 13.828 1.00 58.97 120 SER A N 1
ATOM 968 C CA . SER A 1 120 ? -2.008 -8.841 14.436 1.00 58.97 120 SER A CA 1
ATOM 969 C C . SER A 1 120 ? -1.709 -9.089 15.918 1.00 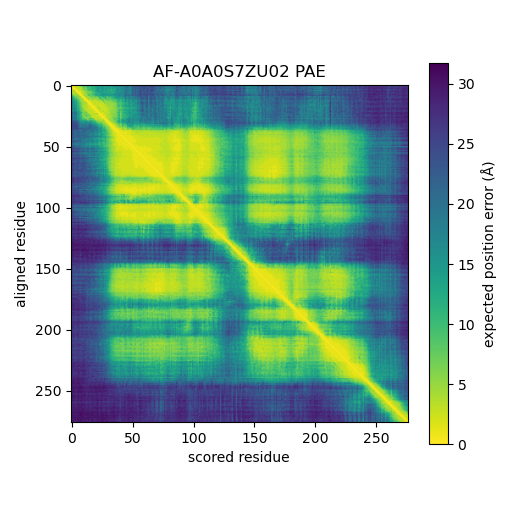58.97 120 SER A C 1
ATOM 971 O O . SER A 1 120 ? -2.595 -8.917 16.751 1.00 58.97 120 SER A O 1
ATOM 973 N N . ALA A 1 121 ? -0.456 -9.398 16.266 1.00 53.38 121 ALA A N 1
ATOM 974 C CA . ALA A 1 121 ? -0.027 -9.581 17.650 1.00 53.38 121 ALA A CA 1
ATOM 975 C C . ALA A 1 121 ? -0.086 -8.277 18.464 1.00 53.38 121 ALA A C 1
ATOM 977 O O . ALA A 1 121 ? -0.543 -8.292 19.605 1.00 53.38 121 ALA A O 1
ATOM 978 N N . LEU A 1 122 ? 0.292 -7.138 17.878 1.00 51.28 122 LEU A N 1
ATOM 979 C CA . LEU A 1 122 ? 0.225 -5.839 18.552 1.00 51.28 122 LEU A CA 1
ATOM 980 C C . LEU A 1 122 ? -1.203 -5.362 18.810 1.00 51.28 122 LEU A C 1
ATOM 982 O O . LEU A 1 122 ? -1.485 -4.797 19.866 1.00 51.28 122 LEU A O 1
ATOM 986 N N . SER A 1 123 ? -2.130 -5.640 17.891 1.00 53.19 123 SER A N 1
ATOM 987 C CA . SER A 1 123 ? -3.545 -5.307 18.084 1.00 53.19 123 SER A CA 1
ATOM 988 C C . SER A 1 123 ? -4.167 -6.021 19.294 1.00 53.19 123 SER A C 1
ATOM 990 O O . SER A 1 123 ? -5.121 -5.513 19.879 1.00 53.19 123 SER A O 1
ATOM 992 N N . LEU A 1 124 ? -3.587 -7.152 19.718 1.00 53.75 124 LEU A N 1
ATOM 993 C CA . LEU A 1 124 ? -3.993 -7.886 20.919 1.00 53.75 124 LEU A CA 1
ATOM 994 C C . LEU A 1 124 ? -3.433 -7.279 22.216 1.00 53.75 124 LEU A C 1
ATOM 996 O O . LEU A 1 124 ? -3.972 -7.550 23.286 1.00 53.75 124 LEU A O 1
ATOM 1000 N N . LEU A 1 125 ? -2.380 -6.458 22.137 1.00 45.25 125 LEU A N 1
ATOM 1001 C CA . LEU A 1 125 ? -1.686 -5.882 23.296 1.00 45.25 125 LEU A CA 1
ATOM 1002 C C . LEU A 1 125 ? -2.157 -4.461 23.645 1.00 45.25 125 LEU A C 1
ATOM 1004 O O . LEU A 1 125 ? -1.903 -3.976 24.744 1.00 45.25 125 LEU A O 1
ATOM 1008 N N . LYS A 1 126 ? -2.872 -3.788 22.739 1.00 49.31 126 LYS A N 1
ATOM 1009 C CA . LYS A 1 126 ? -3.165 -2.351 22.831 1.00 49.31 126 LYS A CA 1
ATOM 1010 C C . LYS A 1 126 ? -4.480 -2.028 23.555 1.00 49.31 126 LYS A C 1
ATOM 1012 O O . LYS A 1 126 ? -5.392 -1.424 22.992 1.00 49.31 126 LYS A O 1
ATOM 1017 N N . LYS A 1 127 ? -4.582 -2.449 24.817 1.00 47.00 127 LYS A N 1
ATOM 1018 C CA . LYS A 1 127 ? -5.706 -2.131 25.709 1.00 47.00 127 LYS A CA 1
ATOM 1019 C C . LYS A 1 127 ? -5.202 -1.419 26.964 1.00 47.00 127 LYS A C 1
ATOM 1021 O O . LYS A 1 127 ? -5.263 -2.009 28.028 1.00 47.00 127 LYS A O 1
ATOM 1026 N N . ASP A 1 128 ? -4.692 -0.195 26.825 1.00 43.56 128 ASP A N 1
ATOM 1027 C CA . ASP A 1 128 ? -4.658 0.810 27.900 1.00 43.56 128 ASP A CA 1
ATOM 1028 C C . ASP A 1 128 ? -4.255 2.193 27.353 1.00 43.56 128 ASP A C 1
ATOM 1030 O O . ASP A 1 128 ? -3.407 2.306 26.471 1.00 43.56 128 ASP A O 1
ATOM 1034 N N . ASN A 1 129 ? -4.920 3.240 27.853 1.00 45.41 129 ASN A N 1
ATOM 1035 C CA . ASN A 1 129 ? -4.891 4.612 27.330 1.00 45.41 129 ASN A CA 1
ATOM 1036 C C . ASN A 1 129 ? -4.133 5.556 28.274 1.00 45.41 129 ASN A C 1
ATOM 1038 O O . ASN A 1 129 ? -4.441 5.532 29.464 1.00 45.41 129 ASN A O 1
ATOM 1042 N N . ASN A 1 130 ? -3.294 6.465 27.746 1.00 50.41 130 ASN A N 1
ATOM 1043 C CA . ASN A 1 130 ? -3.366 7.923 27.996 1.00 50.41 130 ASN A CA 1
ATOM 1044 C C . ASN A 1 130 ? -2.290 8.727 27.219 1.00 50.41 130 ASN A C 1
ATOM 1046 O O . ASN A 1 130 ? -1.239 8.183 26.895 1.00 50.41 130 ASN A O 1
ATOM 1050 N N . VAL A 1 131 ? -2.521 10.048 27.120 1.00 47.47 131 VAL A N 1
ATOM 1051 C CA . VAL A 1 131 ? -1.585 11.189 26.902 1.00 47.47 131 VAL A CA 1
ATOM 1052 C C . VAL A 1 131 ? -1.777 11.988 25.601 1.00 47.47 131 VAL A C 1
ATOM 1054 O O . VAL A 1 131 ? -2.269 11.493 24.607 1.00 47.47 131 VAL A O 1
ATOM 1057 N N . GLU A 1 132 ? -1.491 13.293 25.670 1.00 51.94 132 GLU A N 1
ATOM 1058 C CA . GLU A 1 132 ? -1.956 14.403 24.829 1.00 51.94 132 GLU A CA 1
ATOM 1059 C C . GLU A 1 132 ? -0.903 15.028 23.880 1.00 51.94 132 GLU A C 1
ATOM 1061 O O . GLU A 1 132 ? 0.268 14.663 23.826 1.00 51.94 132 GLU A O 1
ATOM 1066 N N . GLN A 1 133 ? -1.415 16.013 23.133 1.00 45.28 133 GLN A N 1
ATOM 1067 C CA . GLN A 1 133 ? -0.966 16.782 21.973 1.00 45.28 133 GLN A CA 1
ATOM 1068 C C . GLN A 1 133 ? 0.296 17.658 22.136 1.00 45.28 133 GLN A C 1
ATOM 1070 O O . GLN A 1 133 ? 0.347 18.537 22.995 1.00 45.28 133 GLN A O 1
ATOM 1075 N N . LYS A 1 134 ? 1.231 17.559 21.171 1.00 41.78 134 LYS A N 1
ATOM 1076 C CA . LYS A 1 134 ? 2.217 18.616 20.848 1.00 41.78 134 LYS A CA 1
ATOM 1077 C C . LYS A 1 134 ? 2.807 18.475 19.427 1.00 41.78 134 LYS A C 1
ATOM 1079 O O . LYS A 1 134 ? 3.990 18.200 19.288 1.00 41.78 134 LYS A O 1
ATOM 1084 N N . VAL A 1 135 ? 2.004 18.626 18.363 1.00 54.22 135 VAL A N 1
ATOM 1085 C CA . VAL A 1 135 ? 2.494 18.411 16.967 1.00 54.22 135 VAL A CA 1
ATOM 1086 C C . VAL A 1 135 ? 2.070 19.510 15.967 1.00 54.22 135 VAL A C 1
ATOM 1088 O O . VAL A 1 135 ? 2.392 19.463 14.789 1.00 54.22 135 VAL A O 1
ATOM 1091 N N . VAL A 1 136 ? 1.380 20.572 16.392 1.00 41.94 136 VAL A N 1
ATOM 1092 C CA . VAL A 1 136 ? 0.692 21.468 15.431 1.00 41.94 136 VAL A CA 1
ATOM 1093 C C . VAL A 1 136 ? 1.560 22.610 14.852 1.00 41.94 136 VAL A C 1
ATOM 1095 O O . VAL A 1 136 ? 1.123 23.277 13.921 1.00 41.94 136 VAL A O 1
ATOM 1098 N N . SER A 1 137 ? 2.796 22.851 15.305 1.00 38.62 137 SER A N 1
ATOM 1099 C CA . SER A 1 137 ? 3.518 24.092 14.941 1.00 38.62 137 SER A CA 1
ATOM 1100 C C . SER A 1 137 ? 4.637 23.992 13.890 1.00 38.62 137 S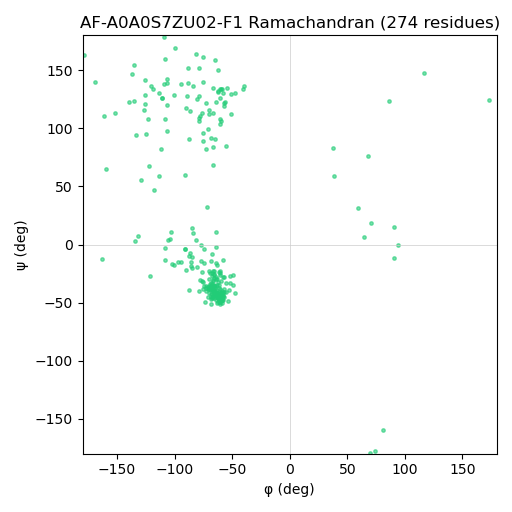ER A C 1
ATOM 1102 O O . SER A 1 137 ? 5.278 25.006 13.639 1.00 38.62 137 SER A O 1
ATOM 1104 N N . GLU A 1 138 ? 4.896 22.842 13.256 1.00 44.31 138 GLU A N 1
ATOM 1105 C CA . GLU A 1 138 ? 6.126 22.657 12.448 1.00 44.31 138 GLU A CA 1
ATOM 1106 C C . GLU A 1 138 ? 5.940 22.662 10.907 1.00 44.31 138 GLU A C 1
ATOM 1108 O O . GLU A 1 138 ? 6.900 2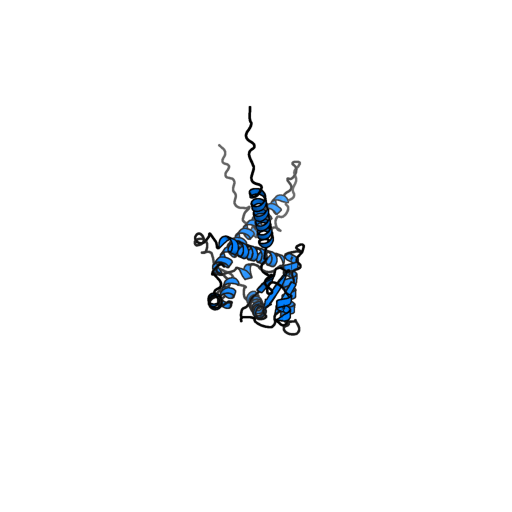2.501 10.159 1.00 44.31 138 GLU A O 1
ATOM 1113 N N . ILE A 1 139 ? 4.733 22.900 10.374 1.00 52.16 139 ILE A N 1
ATOM 1114 C CA . ILE A 1 139 ? 4.391 22.502 8.984 1.00 52.16 139 ILE A CA 1
ATOM 1115 C C . ILE A 1 139 ? 4.143 23.678 8.014 1.00 52.16 139 ILE A C 1
ATOM 1117 O O . ILE A 1 139 ? 3.070 23.771 7.423 1.00 52.16 139 ILE A O 1
ATOM 1121 N N . GLN A 1 140 ? 5.096 24.592 7.786 1.00 39.06 140 GLN A N 1
ATOM 1122 C CA . GLN A 1 140 ? 4.895 25.648 6.759 1.00 39.06 140 GLN A CA 1
ATOM 1123 C C . GLN A 1 140 ? 6.043 25.889 5.755 1.00 39.06 140 GLN A C 1
ATOM 1125 O O . GLN A 1 140 ? 5.942 26.798 4.938 1.00 39.06 140 GLN A O 1
ATOM 1130 N N . GLY A 1 141 ? 7.107 25.076 5.724 1.00 43.94 141 GLY A N 1
ATOM 1131 C CA . GLY A 1 141 ? 8.343 25.466 5.018 1.00 43.94 141 GLY A CA 1
ATOM 1132 C C . GLY A 1 141 ? 8.683 24.888 3.629 1.00 43.94 141 GLY A C 1
ATOM 1133 O O . GLY A 1 141 ? 9.579 25.437 2.999 1.00 43.94 141 GLY A O 1
ATOM 1134 N N . ILE A 1 142 ? 8.082 23.795 3.130 1.00 46.31 142 ILE A N 1
ATOM 1135 C CA . ILE A 1 142 ? 8.798 22.932 2.146 1.00 46.31 142 ILE A CA 1
ATOM 1136 C C . ILE A 1 142 ? 8.011 22.604 0.860 1.00 46.31 142 ILE A C 1
ATOM 1138 O O . ILE A 1 142 ? 7.860 21.442 0.503 1.00 46.31 142 ILE A O 1
ATOM 1142 N N . PHE A 1 143 ? 7.523 23.586 0.097 1.00 44.81 143 PHE A N 1
ATOM 1143 C CA . PHE A 1 143 ? 6.772 23.261 -1.130 1.00 44.81 143 PHE A CA 1
ATOM 1144 C C . PHE A 1 143 ? 7.078 24.163 -2.318 1.00 44.81 143 PHE A C 1
ATOM 1146 O O . PHE A 1 143 ? 6.811 25.356 -2.266 1.00 44.81 143 PHE A O 1
ATOM 1153 N N . THR A 1 144 ? 7.525 23.576 -3.439 1.00 49.59 144 THR A N 1
ATOM 1154 C CA . THR A 1 144 ? 7.111 24.046 -4.786 1.00 49.59 144 THR A CA 1
ATOM 1155 C C . THR A 1 144 ? 7.363 23.067 -5.948 1.00 49.59 144 THR A C 1
ATOM 1157 O O . THR A 1 144 ? 6.747 23.241 -6.993 1.00 49.59 144 THR A O 1
ATOM 1160 N N . GLN A 1 145 ? 8.135 21.980 -5.800 1.00 47.84 145 GLN A N 1
ATOM 1161 C CA . GLN A 1 145 ? 8.169 20.882 -6.801 1.00 47.84 145 GLN A CA 1
ATOM 1162 C C . GLN A 1 145 ? 7.770 19.512 -6.220 1.00 47.84 145 GLN A C 1
ATOM 1164 O O . GLN A 1 145 ? 7.138 18.714 -6.913 1.00 47.84 145 GLN A O 1
ATOM 1169 N N . THR A 1 146 ? 7.974 19.312 -4.913 1.00 55.16 146 THR A N 1
ATOM 1170 C CA . THR A 1 146 ? 7.443 18.211 -4.082 1.00 55.16 146 THR A CA 1
ATOM 1171 C C . THR A 1 146 ? 5.914 18.136 -4.107 1.00 55.16 146 THR A C 1
ATOM 1173 O O . THR A 1 146 ? 5.341 17.055 -4.049 1.00 55.16 146 THR A O 1
ATOM 1176 N N . ALA A 1 147 ? 5.240 19.271 -4.324 1.00 61.56 147 ALA A N 1
ATOM 1177 C CA . ALA A 1 147 ? 3.791 19.415 -4.179 1.00 61.56 147 ALA A CA 1
ATOM 1178 C C . ALA A 1 147 ? 2.960 18.389 -4.958 1.00 61.56 147 ALA A C 1
ATOM 1180 O O . ALA A 1 147 ? 1.937 17.925 -4.466 1.00 61.56 147 ALA A O 1
ATOM 1181 N N . LYS A 1 148 ? 3.367 18.024 -6.182 1.00 69.19 148 LYS A N 1
ATOM 1182 C CA . LYS A 1 148 ? 2.580 17.102 -7.015 1.00 69.19 148 LYS A CA 1
ATOM 1183 C C . LYS A 1 148 ? 2.767 15.641 -6.609 1.00 69.19 148 LYS A C 1
ATOM 1185 O O . LYS A 1 148 ? 1.796 14.889 -6.657 1.00 69.19 148 LYS A O 1
ATOM 1190 N N . ILE A 1 149 ? 3.994 15.236 -6.276 1.00 66.62 149 ILE A N 1
ATOM 1191 C CA . ILE A 1 149 ? 4.290 13.871 -5.814 1.00 66.62 149 ILE A CA 1
ATOM 1192 C C . ILE A 1 149 ? 3.704 13.696 -4.416 1.00 66.62 149 ILE A C 1
ATOM 1194 O O . ILE A 1 149 ? 2.946 12.764 -4.185 1.00 66.62 149 ILE A O 1
ATOM 1198 N N . GLU A 1 150 ? 3.912 14.672 -3.543 1.00 73.12 150 GLU A N 1
ATOM 1199 C CA . GLU A 1 150 ? 3.343 14.703 -2.203 1.00 73.12 150 GLU A CA 1
ATOM 1200 C C . GLU A 1 150 ? 1.815 14.697 -2.213 1.00 73.12 150 GLU A C 1
ATOM 1202 O O . GLU A 1 150 ? 1.208 13.904 -1.506 1.00 73.12 150 GLU A O 1
ATOM 1207 N N . ALA A 1 151 ? 1.168 15.467 -3.095 1.00 78.38 151 ALA A N 1
ATOM 1208 C CA . ALA A 1 151 ? -0.285 15.403 -3.244 1.00 78.38 151 ALA A CA 1
ATOM 1209 C C . ALA A 1 151 ? -0.777 14.038 -3.752 1.00 78.38 151 ALA A C 1
ATOM 1211 O O . ALA A 1 151 ? -1.904 13.648 -3.448 1.00 78.38 151 ALA A O 1
ATOM 1212 N N . LYS A 1 152 ? 0.020 13.311 -4.548 1.00 80.38 152 LYS A N 1
ATOM 1213 C CA . LYS A 1 152 ? -0.336 11.956 -4.995 1.00 80.38 152 LYS A CA 1
ATOM 1214 C C . LYS A 1 152 ? -0.196 10.945 -3.863 1.00 80.38 152 LYS A C 1
ATOM 1216 O O . LYS A 1 152 ? -1.149 10.203 -3.644 1.00 80.38 152 LYS A O 1
ATOM 1221 N N . GLU A 1 153 ? 0.939 10.946 -3.168 1.00 82.50 153 GLU A N 1
ATOM 1222 C CA . GLU A 1 153 ? 1.205 10.061 -2.028 1.00 82.50 153 GLU A CA 1
ATOM 1223 C C . GLU A 1 153 ? 0.185 10.300 -0.915 1.00 82.50 153 GLU A C 1
ATOM 1225 O O . GLU A 1 153 ? -0.505 9.374 -0.500 1.00 82.50 153 GLU A O 1
ATOM 1230 N N . LEU A 1 154 ? -0.033 11.561 -0.533 1.00 82.38 154 LEU A N 1
ATOM 1231 C CA . LEU A 1 154 ? -1.008 11.921 0.492 1.00 82.38 154 LEU A CA 1
ATOM 1232 C C . LEU A 1 154 ? -2.421 11.484 0.098 1.00 82.38 154 LEU A C 1
ATOM 1234 O O . LEU A 1 154 ? -3.140 10.898 0.898 1.00 82.38 154 LEU A O 1
ATOM 1238 N N . ARG A 1 155 ? -2.820 11.695 -1.161 1.00 83.69 155 ARG A N 1
ATOM 1239 C CA . ARG A 1 155 ? -4.132 11.248 -1.647 1.00 83.69 155 ARG A CA 1
ATOM 1240 C C . ARG A 1 155 ? -4.256 9.723 -1.692 1.00 83.69 155 ARG A C 1
ATOM 1242 O O . ARG A 1 155 ? -5.373 9.209 -1.585 1.00 83.69 155 ARG A O 1
ATOM 1249 N N . ALA A 1 156 ? -3.159 9.004 -1.916 1.00 86.25 156 ALA A N 1
ATOM 1250 C CA . ALA A 1 156 ? -3.136 7.550 -1.837 1.00 86.25 156 ALA A CA 1
ATOM 1251 C C . ALA A 1 156 ? -3.320 7.093 -0.384 1.00 86.25 156 ALA A C 1
ATOM 1253 O O . ALA A 1 156 ? -4.203 6.273 -0.137 1.00 86.25 156 ALA A O 1
ATOM 1254 N N . ASP A 1 157 ? -2.597 7.697 0.561 1.00 84.81 157 ASP A N 1
ATOM 1255 C CA . ASP A 1 157 ? -2.698 7.405 1.995 1.00 84.81 157 ASP A CA 1
ATOM 1256 C C . ASP A 1 157 ? -4.107 7.691 2.535 1.00 84.81 157 ASP A C 1
ATOM 1258 O O . ASP A 1 157 ? -4.729 6.826 3.156 1.00 84.81 157 ASP A O 1
ATOM 1262 N N . GLU A 1 158 ? -4.663 8.866 2.214 1.00 84.62 158 GLU A N 1
ATOM 1263 C CA . GLU A 1 158 ? -6.031 9.261 2.572 1.00 84.62 158 GLU A CA 1
ATOM 1264 C C . GLU A 1 158 ? -7.065 8.222 2.120 1.00 84.62 158 GLU A C 1
ATOM 1266 O O . GLU A 1 158 ? -7.938 7.803 2.885 1.00 84.62 158 GLU A O 1
ATOM 1271 N N . ARG A 1 159 ? -6.976 7.794 0.856 1.00 86.12 159 ARG A N 1
ATOM 1272 C CA . ARG A 1 159 ? -7.900 6.808 0.285 1.00 86.12 159 ARG A CA 1
ATOM 1273 C C . ARG A 1 159 ? -7.680 5.424 0.872 1.00 86.12 159 ARG A C 1
ATOM 1275 O O . ARG A 1 159 ? -8.660 4.743 1.153 1.00 86.12 159 ARG A O 1
ATOM 1282 N N . GLY A 1 160 ? -6.426 5.015 1.051 1.00 87.12 160 GLY A N 1
ATOM 1283 C CA . GLY A 1 160 ? -6.072 3.722 1.626 1.00 87.12 160 GLY A CA 1
ATOM 1284 C C . GLY A 1 160 ? -6.665 3.555 3.020 1.00 87.12 160 GLY A C 1
ATOM 1285 O O . GLY A 1 160 ? -7.298 2.542 3.311 1.00 87.12 160 GLY A O 1
ATOM 1286 N N . ILE A 1 161 ? -6.564 4.590 3.847 1.00 85.81 161 ILE A N 1
ATOM 1287 C CA . ILE A 1 161 ? -7.139 4.611 5.192 1.00 85.81 161 ILE A CA 1
ATOM 1288 C C . ILE A 1 161 ? -8.662 4.624 5.171 1.00 85.81 161 ILE A C 1
ATOM 1290 O O . ILE A 1 161 ? -9.277 3.847 5.900 1.00 85.81 161 ILE A O 1
ATOM 1294 N N . LEU A 1 162 ? -9.279 5.448 4.320 1.00 83.88 162 LEU A N 1
ATOM 1295 C CA . LEU A 1 162 ? -10.735 5.472 4.184 1.00 83.88 162 LEU A CA 1
ATOM 1296 C C . LEU A 1 162 ? -11.277 4.096 3.774 1.00 83.88 162 LEU A C 1
ATOM 1298 O O . LEU A 1 162 ? -12.209 3.594 4.398 1.00 83.88 162 LEU A O 1
ATOM 1302 N N . PHE A 1 163 ? -10.682 3.458 2.762 1.00 88.12 163 PHE A N 1
ATOM 1303 C CA . PHE A 1 163 ? -11.111 2.132 2.317 1.00 88.12 163 PHE A CA 1
ATOM 1304 C C . PHE A 1 163 ? -10.829 1.051 3.355 1.00 88.12 163 PHE A C 1
ATOM 1306 O O . PHE A 1 163 ? -11.645 0.148 3.515 1.00 88.12 163 PHE A O 1
ATOM 1313 N N . SER A 1 164 ? -9.737 1.167 4.109 1.00 87.56 164 SER A N 1
ATOM 1314 C CA . SER A 1 164 ? -9.459 0.269 5.233 1.00 87.56 164 SER A CA 1
ATOM 1315 C C . SER A 1 164 ? -10.532 0.393 6.317 1.00 87.56 164 SER A C 1
ATOM 1317 O O . SER A 1 164 ? -11.077 -0.616 6.760 1.00 87.56 164 SER A O 1
ATOM 1319 N N . ALA A 1 165 ? -10.908 1.621 6.684 1.00 85.69 165 ALA A N 1
ATOM 1320 C CA . ALA A 1 165 ? -11.978 1.879 7.643 1.00 85.69 165 ALA A CA 1
ATOM 1321 C C . ALA A 1 165 ? -13.336 1.355 7.145 1.00 85.69 165 ALA A C 1
ATOM 1323 O O . ALA A 1 165 ? -14.033 0.655 7.876 1.00 85.69 165 ALA A O 1
ATOM 1324 N N . MET A 1 166 ? -13.685 1.613 5.880 1.00 82.88 166 MET A N 1
ATOM 1325 C CA . MET A 1 166 ? -14.906 1.091 5.248 1.00 82.88 166 MET A CA 1
ATOM 1326 C C . MET A 1 166 ? -14.918 -0.439 5.163 1.00 82.88 166 MET A C 1
ATOM 1328 O O . MET A 1 166 ? -15.974 -1.057 5.272 1.00 82.88 166 MET A O 1
ATOM 1332 N N . ALA A 1 167 ? -13.749 -1.057 5.001 1.00 87.81 167 ALA A N 1
ATOM 1333 C CA . ALA A 1 167 ? -13.592 -2.501 5.053 1.00 87.81 167 ALA A CA 1
ATOM 1334 C C . ALA A 1 167 ? -13.673 -3.055 6.484 1.00 87.81 167 ALA A C 1
ATOM 1336 O O . ALA A 1 167 ? -13.672 -4.272 6.635 1.00 87.81 167 ALA A O 1
ATOM 1337 N N . GLY A 1 168 ? -13.785 -2.215 7.520 1.00 85.19 168 GLY A N 1
ATOM 1338 C CA . GLY A 1 168 ? -13.926 -2.607 8.925 1.00 85.19 168 GLY A CA 1
ATOM 1339 C C . GLY A 1 168 ? -12.606 -2.750 9.688 1.00 85.19 168 GLY A C 1
ATOM 1340 O O . GLY A 1 168 ? -12.593 -3.368 10.751 1.00 85.19 168 GLY A O 1
ATOM 1341 N N . TYR A 1 169 ? -11.499 -2.225 9.157 1.00 86.31 169 TYR A N 1
ATOM 1342 C CA . TYR A 1 169 ? -10.215 -2.167 9.861 1.00 86.31 169 TYR A CA 1
ATOM 1343 C C . TYR A 1 169 ? -10.099 -0.889 10.692 1.00 86.31 169 TYR A C 1
ATOM 1345 O O . TYR A 1 169 ? -10.682 0.137 10.354 1.00 86.31 169 TYR A O 1
ATOM 1353 N N . ASN A 1 170 ? -9.324 -0.939 11.776 1.00 82.31 170 ASN A N 1
ATOM 1354 C CA . ASN A 1 170 ? -9.087 0.225 12.624 1.00 82.31 170 ASN A CA 1
ATOM 1355 C C . ASN A 1 170 ? -8.029 1.154 11.984 1.00 82.31 170 ASN A C 1
ATOM 1357 O O . ASN A 1 170 ? -6.848 0.800 12.003 1.00 82.31 170 ASN A O 1
ATOM 1361 N N . PRO A 1 171 ? -8.394 2.344 11.464 1.00 83.00 171 PRO A N 1
ATOM 1362 C CA . PRO A 1 171 ? -7.434 3.252 10.836 1.00 83.00 171 PRO A CA 1
ATOM 1363 C C . PRO A 1 171 ? -6.422 3.828 11.835 1.00 83.00 171 PRO A C 1
ATOM 1365 O O . PRO A 1 171 ? -5.317 4.194 11.440 1.00 83.00 171 PRO A O 1
ATOM 1368 N N . PHE A 1 172 ? -6.751 3.863 13.133 1.00 81.50 172 PHE A N 1
ATOM 1369 C CA . PHE A 1 172 ? -5.829 4.331 14.167 1.00 81.50 172 PHE A CA 1
ATOM 1370 C C . PHE A 1 172 ? -4.613 3.417 14.313 1.00 81.50 172 PHE A C 1
ATOM 1372 O O . PHE A 1 172 ? -3.545 3.899 14.659 1.00 81.50 172 PHE A O 1
ATOM 1379 N N . ALA A 1 173 ? -4.709 2.133 13.952 1.00 77.25 173 ALA A N 1
ATOM 1380 C CA . ALA A 1 173 ? -3.543 1.247 13.943 1.00 77.25 173 ALA A CA 1
ATOM 1381 C C . ALA A 1 173 ? -2.429 1.729 12.989 1.00 77.25 173 ALA A C 1
ATOM 1383 O O . ALA A 1 173 ? -1.270 1.377 13.180 1.00 77.25 173 ALA A O 1
ATOM 1384 N N . ILE A 1 174 ? -2.770 2.546 11.985 1.00 77.12 174 ILE A N 1
ATOM 1385 C CA . ILE A 1 174 ? -1.819 3.079 11.003 1.00 77.12 174 ILE A CA 1
ATOM 1386 C C . ILE A 1 174 ? -1.175 4.384 11.501 1.00 77.12 174 ILE A C 1
ATOM 1388 O O . ILE A 1 174 ? 0.013 4.615 11.285 1.00 77.12 174 ILE A O 1
ATOM 1392 N N . VAL A 1 175 ? -1.951 5.245 12.164 1.00 74.94 175 VAL A N 1
ATOM 1393 C CA . VAL A 1 175 ? -1.547 6.632 12.469 1.00 74.94 175 VAL A CA 1
ATOM 1394 C C . VAL A 1 175 ? -1.231 6.912 13.928 1.00 74.94 175 VAL A C 1
ATOM 1396 O O . VAL A 1 175 ? -0.727 7.987 14.239 1.00 74.94 175 VAL A O 1
ATOM 1399 N N . ASP A 1 176 ? -1.586 6.007 14.831 1.00 77.31 176 ASP A N 1
ATOM 1400 C CA . ASP A 1 176 ? -1.499 6.274 16.256 1.00 77.31 176 ASP A CA 1
ATOM 1401 C C . ASP A 1 176 ? -0.044 6.221 16.733 1.00 77.31 176 ASP A C 1
ATOM 1403 O O . ASP A 1 176 ? 0.499 5.159 17.029 1.00 77.31 176 ASP A O 1
ATOM 1407 N N . GLU A 1 177 ? 0.577 7.396 16.810 1.00 67.06 177 GLU A N 1
ATOM 1408 C CA . GLU A 1 177 ? 1.907 7.614 17.388 1.00 67.06 177 GLU A CA 1
ATOM 1409 C C . GLU A 1 177 ? 1.957 7.273 18.883 1.00 67.06 177 GLU A C 1
ATOM 1411 O O . GLU A 1 177 ? 3.032 7.040 19.424 1.00 67.06 177 GLU A O 1
ATOM 1416 N N . GLN A 1 178 ? 0.803 7.191 19.553 1.00 65.75 178 GLN A N 1
ATOM 1417 C CA . GLN A 1 178 ? 0.705 6.866 20.976 1.00 65.75 178 GLN A CA 1
ATOM 1418 C C . GLN A 1 178 ? 0.706 5.365 21.231 1.00 65.75 178 GLN A C 1
ATOM 1420 O O . GLN A 1 178 ? 0.422 4.919 22.340 1.00 65.75 178 GLN A O 1
ATOM 1425 N N . ALA A 1 179 ? 1.071 4.561 20.229 1.00 63.59 179 ALA A N 1
ATOM 1426 C CA . ALA A 1 179 ? 1.205 3.121 20.364 1.00 63.59 179 ALA A CA 1
ATOM 1427 C C . ALA A 1 179 ? 2.290 2.625 21.330 1.00 63.59 179 ALA A C 1
ATOM 1429 O O . ALA A 1 179 ? 2.562 1.428 21.366 1.00 63.59 179 ALA A O 1
ATOM 1430 N N . GLY A 1 180 ? 2.870 3.511 22.135 1.00 64.31 180 GLY A N 1
ATOM 1431 C CA . GLY A 1 180 ? 4.009 3.228 22.989 1.00 64.31 180 GLY A CA 1
ATOM 1432 C C . GLY A 1 180 ? 5.320 3.288 22.210 1.00 64.31 180 GLY A C 1
ATOM 1433 O O . GLY A 1 180 ? 5.399 3.876 21.133 1.00 64.31 180 GLY A O 1
ATOM 1434 N N . GLU A 1 181 ? 6.354 2.657 22.766 1.00 58.78 181 GLU A N 1
ATOM 1435 C CA . GLU A 1 181 ? 7.738 2.668 22.257 1.00 58.78 181 GLU A CA 1
ATOM 1436 C C . GLU A 1 181 ? 7.895 2.154 20.814 1.00 58.78 181 GLU A C 1
ATOM 1438 O O . GLU A 1 181 ? 8.942 2.345 20.206 1.00 58.78 181 GLU A O 1
ATOM 1443 N N . GLN A 1 182 ? 6.869 1.508 20.256 1.00 60.88 182 GLN A N 1
ATOM 1444 C CA . GLN A 1 182 ? 6.915 0.880 18.934 1.00 60.88 182 GLN A CA 1
ATOM 1445 C C . GLN A 1 182 ? 6.551 1.834 17.781 1.00 60.88 182 GLN A C 1
ATOM 1447 O O . GLN A 1 182 ? 6.786 1.496 16.624 1.00 60.88 182 GLN A O 1
ATOM 1452 N N . GLY A 1 183 ? 6.043 3.037 18.078 1.00 67.44 183 GLY A N 1
ATOM 1453 C CA . GLY A 1 183 ? 5.710 4.052 17.072 1.00 67.44 183 GLY A CA 1
ATOM 1454 C C . GLY A 1 183 ? 4.493 3.706 16.198 1.00 67.44 183 GLY A C 1
ATOM 1455 O O . GLY A 1 183 ? 3.823 2.692 16.383 1.00 67.44 183 GLY A O 1
ATOM 1456 N N . SER A 1 184 ? 4.158 4.592 15.254 1.00 73.31 184 SER A N 1
ATOM 1457 C CA . SER A 1 184 ? 3.093 4.359 14.265 1.00 73.31 184 SER A CA 1
ATOM 1458 C C . SER A 1 184 ? 3.547 3.373 13.176 1.00 73.31 184 SER A C 1
ATOM 1460 O O . SER A 1 184 ? 4.749 3.210 12.958 1.00 73.31 184 SER A O 1
ATOM 1462 N N . PHE A 1 185 ? 2.610 2.770 12.425 1.00 77.50 185 PHE A N 1
ATOM 1463 C CA . PHE A 1 185 ? 2.931 1.912 11.265 1.00 77.50 185 PHE A CA 1
ATOM 1464 C C . PHE A 1 185 ? 3.952 2.575 10.330 1.00 77.50 185 PHE A C 1
ATOM 1466 O O . PHE A 1 185 ? 4.882 1.930 9.863 1.00 77.50 185 PHE A O 1
ATOM 1473 N N . PHE A 1 186 ? 3.803 3.878 10.081 1.00 75.69 186 PHE A N 1
ATOM 1474 C CA . PHE A 1 186 ? 4.717 4.636 9.229 1.00 75.69 186 PHE A CA 1
ATOM 1475 C C . PHE A 1 186 ? 6.132 4.751 9.803 1.00 75.69 186 PHE A C 1
ATOM 1477 O O . PHE A 1 186 ? 7.088 4.768 9.029 1.00 75.69 186 PHE A O 1
ATOM 1484 N N . HIS A 1 187 ? 6.270 4.844 11.127 1.00 74.75 187 HIS A N 1
ATOM 1485 C CA . HIS A 1 187 ? 7.572 4.893 11.784 1.00 74.75 187 HIS A CA 1
ATOM 1486 C C . HIS A 1 187 ? 8.292 3.552 11.638 1.00 74.75 187 HIS A C 1
ATOM 1488 O O . HIS A 1 187 ? 9.405 3.507 11.123 1.00 74.75 187 HIS A O 1
ATOM 1494 N N . GLU A 1 188 ? 7.617 2.455 11.977 1.00 73.00 188 GLU A N 1
ATOM 1495 C CA . GLU A 1 188 ? 8.182 1.112 11.839 1.00 73.00 188 GLU A CA 1
ATOM 1496 C C . GLU A 1 188 ? 8.500 0.785 10.373 1.00 73.00 188 GLU A C 1
ATOM 1498 O O . GLU A 1 188 ? 9.595 0.328 10.050 1.00 73.00 188 GLU A O 1
ATOM 1503 N N . TRP A 1 189 ? 7.574 1.089 9.460 1.00 75.50 189 TRP A N 1
ATOM 1504 C CA . TRP A 1 189 ? 7.766 0.904 8.023 1.00 75.50 189 TRP A CA 1
ATOM 1505 C C . TRP A 1 189 ? 8.999 1.653 7.505 1.00 75.50 189 TRP A C 1
ATOM 1507 O O . TRP A 1 189 ? 9.739 1.135 6.673 1.00 75.50 189 TRP A O 1
ATOM 1517 N N . HIS A 1 190 ? 9.252 2.858 8.014 1.00 74.94 190 HIS A N 1
ATOM 1518 C CA . HIS A 1 190 ? 10.432 3.638 7.655 1.00 74.94 190 HIS A CA 1
ATOM 1519 C C . HIS A 1 190 ? 11.737 3.016 8.157 1.00 74.94 190 HIS A C 1
ATOM 1521 O O . HIS A 1 190 ? 12.687 2.909 7.383 1.00 74.94 190 HIS A O 1
ATOM 1527 N N . GLU A 1 191 ? 11.774 2.584 9.421 1.00 74.94 191 GLU A N 1
ATOM 1528 C CA . GLU A 1 191 ? 12.938 1.903 10.001 1.00 74.94 191 GLU A CA 1
ATOM 1529 C C . GLU A 1 191 ? 13.269 0.617 9.228 1.00 74.94 191 GLU A C 1
ATOM 1531 O O . GLU A 1 191 ? 14.426 0.342 8.906 1.00 74.94 191 GLU A O 1
ATOM 1536 N N . LEU A 1 192 ? 12.239 -0.141 8.848 1.00 67.12 192 LEU A N 1
ATOM 1537 C CA . LEU A 1 192 ? 12.372 -1.404 8.122 1.00 67.12 192 LEU A CA 1
ATOM 1538 C C . LEU A 1 192 ? 12.830 -1.237 6.677 1.00 67.12 192 LEU A C 1
ATOM 1540 O O . LEU A 1 192 ? 13.594 -2.063 6.177 1.00 67.12 192 LEU A O 1
ATOM 1544 N N . LEU A 1 193 ? 12.384 -0.176 6.002 1.00 66.06 193 LEU A N 1
ATOM 1545 C CA . LEU A 1 193 ? 12.835 0.126 4.647 1.00 66.06 193 LEU A CA 1
ATOM 1546 C C . LEU A 1 193 ? 14.312 0.526 4.587 1.00 66.06 193 LEU A C 1
ATOM 1548 O O . LEU A 1 193 ? 14.835 0.643 3.480 1.00 66.06 193 LEU A O 1
ATOM 1552 N N . ASN A 1 194 ? 14.969 0.712 5.744 1.00 62.12 194 ASN A N 1
ATOM 1553 C CA . ASN A 1 194 ? 16.377 1.063 5.884 1.00 62.12 194 ASN A CA 1
ATOM 1554 C C . ASN A 1 194 ? 16.776 2.070 4.801 1.00 62.12 194 ASN A C 1
ATOM 1556 O O . ASN A 1 194 ? 17.608 1.776 3.945 1.00 62.12 194 ASN A O 1
ATOM 1560 N N . VAL A 1 195 ? 16.090 3.222 4.794 1.00 59.38 195 VAL A N 1
ATOM 1561 C CA . VAL A 1 195 ? 16.074 4.211 3.696 1.00 59.38 195 VAL A CA 1
ATOM 1562 C C . VAL A 1 195 ? 17.478 4.574 3.201 1.00 59.38 195 VAL A C 1
ATOM 1564 O O . VAL A 1 195 ? 17.661 4.837 2.016 1.00 59.38 195 VAL A O 1
ATOM 1567 N N . SER A 1 196 ? 18.489 4.452 4.065 1.00 60.12 196 SER A N 1
ATOM 1568 C CA . SER A 1 196 ? 19.911 4.540 3.717 1.00 60.12 196 SER A CA 1
ATOM 1569 C C . SER A 1 196 ? 20.334 3.670 2.516 1.00 60.12 196 SER A C 1
ATOM 1571 O O 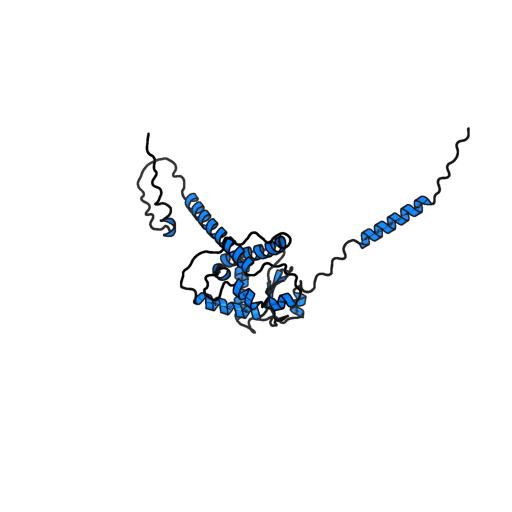. SER A 1 196 ? 21.171 4.089 1.720 1.00 60.12 196 SER A O 1
ATOM 1573 N N . GLN A 1 197 ? 19.749 2.482 2.329 1.00 60.56 197 GLN A N 1
ATOM 1574 C CA . GLN A 1 197 ? 19.997 1.611 1.174 1.00 60.56 197 GLN A CA 1
ATOM 1575 C C . GLN A 1 197 ? 19.299 2.114 -0.095 1.00 60.56 197 GLN A C 1
ATOM 1577 O O . GLN A 1 197 ? 19.828 1.950 -1.192 1.00 60.56 197 GLN A O 1
ATOM 1582 N N . TYR A 1 198 ? 18.141 2.762 0.041 1.00 60.25 198 TYR A N 1
ATOM 1583 C CA . TYR A 1 198 ? 17.411 3.378 -1.070 1.00 60.25 198 TYR A CA 1
ATOM 1584 C C . TYR A 1 198 ? 18.093 4.655 -1.568 1.00 60.25 198 TYR A C 1
ATOM 1586 O O . TYR A 1 198 ? 18.193 4.878 -2.775 1.00 60.25 198 TYR A O 1
ATOM 1594 N N . GLU A 1 199 ? 18.615 5.466 -0.647 1.00 59.16 199 GLU A N 1
ATOM 1595 C CA . GLU A 1 199 ? 19.399 6.664 -0.958 1.00 59.16 199 GLU A CA 1
ATOM 1596 C C . GLU A 1 199 ? 20.676 6.311 -1.736 1.00 59.16 199 GLU A C 1
ATOM 1598 O O . GLU A 1 199 ? 21.054 7.023 -2.669 1.00 59.16 199 GLU A O 1
ATOM 1603 N N . GLN A 1 200 ? 21.292 5.160 -1.439 1.00 62.31 200 GLN A N 1
ATOM 1604 C CA . GLN A 1 200 ? 22.439 4.640 -2.194 1.00 62.31 200 GLN A CA 1
ATOM 1605 C C . GLN A 1 200 ? 22.098 4.256 -3.642 1.00 62.31 200 GLN A C 1
ATOM 1607 O O . GLN A 1 200 ? 22.986 4.268 -4.493 1.00 62.31 200 GLN A O 1
ATOM 1612 N N . MET A 1 201 ? 20.830 3.964 -3.958 1.00 57.44 201 MET A N 1
ATOM 1613 C CA . MET A 1 201 ? 20.386 3.668 -5.329 1.00 57.44 201 MET A CA 1
ATOM 1614 C C . MET A 1 201 ? 20.138 4.932 -6.170 1.00 57.44 201 MET A C 1
ATOM 1616 O O . MET A 1 201 ? 19.715 4.830 -7.320 1.00 57.44 201 MET A O 1
ATOM 1620 N N . GLY A 1 202 ? 20.415 6.127 -5.630 1.00 52.34 202 GLY A N 1
ATOM 1621 C CA . GLY A 1 202 ? 20.369 7.383 -6.380 1.00 52.34 202 GLY A CA 1
ATOM 1622 C C . GLY A 1 202 ? 18.959 7.836 -6.762 1.00 52.34 202 GLY A C 1
ATOM 1623 O O . GLY A 1 202 ? 18.808 8.668 -7.659 1.00 52.34 202 GLY A O 1
ATOM 1624 N N . ALA A 1 203 ? 17.923 7.306 -6.102 1.00 57.50 203 ALA A N 1
ATOM 1625 C CA . ALA A 1 203 ? 16.570 7.808 -6.276 1.00 57.50 203 ALA A CA 1
ATOM 1626 C C . ALA A 1 203 ? 16.524 9.266 -5.776 1.00 57.50 203 ALA A C 1
ATOM 1628 O O . ALA A 1 203 ? 16.887 9.531 -4.628 1.00 57.50 203 ALA A O 1
ATOM 1629 N N . PRO A 1 204 ? 16.128 10.238 -6.614 1.00 61.06 204 PRO A N 1
ATOM 1630 C CA . PRO A 1 204 ? 16.064 11.628 -6.191 1.00 61.06 204 PRO A CA 1
ATOM 1631 C C . PRO A 1 204 ? 15.069 11.749 -5.032 1.00 61.06 204 PRO A C 1
ATOM 1633 O O . PRO A 1 204 ? 13.969 11.197 -5.111 1.00 61.06 204 PRO A O 1
ATOM 1636 N N . ASN A 1 205 ? 15.466 12.463 -3.972 1.00 64.19 205 ASN A N 1
ATOM 1637 C CA . ASN A 1 205 ? 14.734 12.647 -2.712 1.00 64.19 205 ASN A CA 1
ATOM 1638 C C . ASN A 1 205 ? 13.437 13.460 -2.928 1.00 64.19 205 ASN A C 1
ATOM 1640 O O . ASN A 1 205 ? 13.331 14.637 -2.593 1.00 64.19 205 ASN A O 1
ATOM 1644 N N . THR A 1 206 ? 12.489 12.850 -3.633 1.00 67.31 206 THR A N 1
ATOM 1645 C CA . THR A 1 206 ? 11.285 13.466 -4.212 1.00 67.31 206 THR A CA 1
ATOM 1646 C C . THR A 1 206 ? 10.011 13.052 -3.484 1.00 67.31 206 THR A C 1
ATOM 1648 O O . THR A 1 206 ? 8.932 13.548 -3.808 1.00 67.31 206 THR A O 1
ATOM 1651 N N . HIS A 1 207 ? 10.138 12.171 -2.492 1.00 68.12 207 HIS A N 1
ATOM 1652 C CA . HIS A 1 207 ? 9.043 11.677 -1.671 1.00 68.12 207 HIS A CA 1
ATOM 1653 C C . HIS A 1 207 ? 9.107 12.304 -0.270 1.00 68.12 207 HIS A C 1
ATOM 1655 O O . HIS A 1 207 ? 10.205 12.496 0.254 1.00 68.12 207 HIS A O 1
ATOM 1661 N N . PRO A 1 208 ? 7.955 12.628 0.346 1.00 71.94 208 PRO A N 1
ATOM 1662 C CA . PRO A 1 208 ? 7.917 13.098 1.727 1.00 71.94 208 PRO A CA 1
ATOM 1663 C C . PRO A 1 208 ? 8.437 12.018 2.680 1.00 71.94 208 PRO A C 1
ATOM 1665 O O . PRO A 1 208 ? 8.273 10.819 2.432 1.00 71.94 208 PRO A O 1
ATOM 1668 N N . THR A 1 209 ? 9.030 12.444 3.794 1.00 78.31 209 THR A N 1
ATOM 1669 C CA . THR A 1 209 ? 9.490 11.518 4.835 1.00 78.31 209 THR A CA 1
ATOM 1670 C C . THR A 1 209 ? 8.302 10.786 5.464 1.00 78.31 209 THR A C 1
ATOM 1672 O O . THR A 1 209 ? 7.156 11.243 5.414 1.00 78.31 209 THR A O 1
ATOM 1675 N N . SER A 1 210 ? 8.553 9.640 6.093 1.00 74.19 210 SER A N 1
ATOM 1676 C CA . SER A 1 210 ? 7.509 8.878 6.794 1.00 74.19 210 SER A CA 1
ATOM 1677 C C . SER A 1 210 ? 6.802 9.694 7.876 1.00 74.19 210 SER A C 1
ATOM 1679 O O . SER A 1 210 ? 5.581 9.639 7.971 1.00 74.19 210 SER A O 1
ATOM 1681 N N . SER A 1 211 ? 7.559 10.493 8.633 1.00 74.06 211 SER A N 1
ATOM 1682 C CA . SER A 1 211 ? 7.048 11.403 9.662 1.00 74.06 211 SER A CA 1
ATOM 1683 C C . SER A 1 211 ? 6.138 12.486 9.067 1.00 74.06 211 SER A C 1
ATOM 1685 O O . SER A 1 211 ? 5.065 12.764 9.603 1.00 74.06 211 SER A O 1
ATOM 1687 N N . GLN A 1 212 ? 6.506 13.052 7.911 1.00 78.88 212 GLN A N 1
ATOM 1688 C CA . GLN A 1 212 ? 5.653 14.008 7.198 1.00 78.88 212 GLN A CA 1
ATOM 1689 C C . GLN A 1 212 ? 4.342 13.355 6.742 1.00 78.88 212 GLN A C 1
ATOM 1691 O O . GLN A 1 212 ? 3.268 13.922 6.953 1.00 78.88 212 GLN A O 1
ATOM 1696 N N . ARG A 1 213 ? 4.410 12.141 6.178 1.00 78.56 213 ARG A N 1
ATOM 1697 C CA . ARG A 1 213 ? 3.224 11.382 5.752 1.00 78.56 213 ARG A CA 1
ATOM 1698 C C . ARG A 1 213 ? 2.323 11.027 6.929 1.00 78.56 213 ARG A C 1
ATOM 1700 O O . ARG A 1 213 ? 1.136 11.337 6.878 1.00 78.56 213 ARG A O 1
ATOM 1707 N N . SER A 1 214 ? 2.864 10.446 8.002 1.00 74.56 214 SER A N 1
ATOM 1708 C CA . SER A 1 214 ? 2.081 10.063 9.185 1.00 74.56 214 SER A CA 1
ATOM 1709 C C . SER A 1 214 ? 1.371 11.264 9.796 1.00 74.56 214 SER A C 1
ATOM 1711 O O . SER A 1 214 ? 0.174 11.195 10.069 1.00 74.56 214 SER A O 1
ATOM 1713 N N . THR A 1 215 ? 2.077 12.390 9.921 1.00 78.44 215 THR A N 1
ATOM 1714 C CA . THR A 1 215 ? 1.533 13.633 10.471 1.00 78.44 215 THR A CA 1
ATOM 1715 C C . THR A 1 215 ? 0.411 14.187 9.596 1.00 78.44 215 THR A C 1
ATOM 1717 O O . THR A 1 215 ? -0.663 14.516 10.104 1.00 78.44 215 THR A O 1
ATOM 1720 N N . ALA A 1 216 ? 0.622 14.266 8.278 1.00 78.81 216 ALA A N 1
ATOM 1721 C CA . ALA A 1 216 ? -0.377 14.783 7.345 1.00 78.81 216 ALA A CA 1
ATOM 1722 C C . ALA A 1 216 ? -1.645 13.915 7.336 1.00 78.81 216 ALA A C 1
ATOM 1724 O O . ALA A 1 216 ? -2.770 14.419 7.395 1.00 78.81 216 ALA A O 1
ATOM 1725 N N . VAL A 1 217 ? -1.461 12.599 7.333 1.00 75.75 217 VAL A N 1
ATOM 1726 C CA . VAL A 1 217 ? -2.545 11.623 7.374 1.00 75.75 217 VAL A CA 1
ATOM 1727 C C . VAL A 1 217 ? -3.302 11.679 8.705 1.00 75.75 217 VAL A C 1
ATOM 1729 O O . VAL A 1 217 ? -4.534 11.684 8.711 1.00 75.75 217 VAL A O 1
ATOM 1732 N N . LEU A 1 218 ? -2.597 11.775 9.836 1.00 79.81 218 LEU A N 1
ATOM 1733 C CA . LEU A 1 218 ? -3.201 11.919 11.162 1.00 79.81 218 LEU A CA 1
ATOM 1734 C C . LEU A 1 218 ? -4.015 13.214 11.268 1.00 79.81 218 LEU A C 1
ATOM 1736 O O . LEU A 1 218 ? -5.145 13.193 11.757 1.00 79.81 218 LEU A O 1
ATOM 1740 N N . ALA A 1 219 ? -3.469 14.336 10.791 1.00 78.38 219 ALA A N 1
ATOM 1741 C CA . ALA A 1 219 ? -4.177 15.613 10.752 1.00 78.38 219 ALA A CA 1
ATOM 1742 C C . ALA A 1 219 ? -5.472 15.504 9.934 1.00 78.38 219 ALA A C 1
ATOM 1744 O O . ALA A 1 219 ? -6.528 15.978 10.361 1.00 78.38 219 ALA A O 1
ATOM 1745 N N . ARG A 1 220 ? -5.421 14.805 8.796 1.00 77.56 220 ARG A N 1
ATOM 1746 C CA . ARG A 1 220 ? -6.598 14.574 7.962 1.00 77.56 220 ARG A CA 1
ATOM 1747 C C . ARG A 1 220 ? -7.634 13.675 8.629 1.00 77.56 220 ARG A C 1
ATOM 1749 O O . ARG A 1 220 ? -8.822 13.976 8.561 1.00 77.56 220 ARG A O 1
ATOM 1756 N N . LEU A 1 221 ? -7.207 12.598 9.283 1.00 75.12 221 LEU A N 1
ATOM 1757 C CA . LEU A 1 221 ? -8.102 11.712 10.027 1.00 75.12 221 LEU A CA 1
ATOM 1758 C C . LEU A 1 221 ? -8.822 12.446 11.155 1.00 75.12 221 LEU A C 1
ATOM 1760 O O . LEU A 1 221 ? -10.031 12.279 11.305 1.00 75.12 221 LEU A O 1
ATOM 1764 N N . LYS A 1 222 ? -8.109 13.300 11.897 1.00 77.44 222 LYS A N 1
ATOM 1765 C CA . LYS A 1 222 ? -8.715 14.174 12.911 1.00 77.44 222 LYS A CA 1
ATOM 1766 C C . LYS A 1 222 ? -9.781 15.075 12.292 1.00 77.44 222 LYS A C 1
ATOM 1768 O O . LYS A 1 222 ? -10.912 15.083 12.764 1.00 77.44 222 LYS A O 1
ATOM 1773 N N . GLN A 1 223 ? -9.466 15.726 11.173 1.00 77.19 223 GLN A N 1
ATOM 1774 C CA . GLN A 1 223 ? -10.425 16.564 10.453 1.00 77.19 223 GLN A CA 1
ATOM 1775 C C . GLN A 1 223 ? -11.670 15.783 9.991 1.00 77.19 223 GLN A C 1
ATOM 1777 O O . GLN A 1 223 ? -12.789 16.276 10.115 1.00 77.19 223 GLN A O 1
ATOM 1782 N N . VAL A 1 224 ? -11.502 14.571 9.448 1.00 74.19 224 VAL A N 1
ATOM 1783 C CA . VAL A 1 224 ? -12.630 13.721 9.023 1.00 74.19 224 VAL A CA 1
ATOM 1784 C C . VAL A 1 224 ? -13.463 13.279 10.226 1.00 74.19 224 VAL A C 1
ATOM 1786 O O . VAL A 1 224 ? -14.689 13.293 10.141 1.00 74.19 224 VAL A O 1
ATOM 1789 N N . SER A 1 225 ? -12.822 12.935 11.346 1.00 72.81 225 SER A N 1
ATOM 1790 C CA . SER A 1 225 ? -13.507 12.586 12.594 1.00 72.81 225 SER A CA 1
ATOM 1791 C C . SER A 1 225 ? -14.385 13.741 13.079 1.00 72.81 225 SER A C 1
ATOM 1793 O O . SER A 1 225 ? -15.582 13.549 13.279 1.00 72.81 225 SER A O 1
ATOM 1795 N N . GLU A 1 226 ? -13.837 14.955 13.162 1.00 70.94 226 GLU A N 1
ATOM 1796 C CA . GLU A 1 226 ? -14.581 16.161 13.554 1.00 70.94 226 GLU A CA 1
ATOM 1797 C C . GLU A 1 226 ? -15.767 16.438 12.612 1.00 70.94 226 GLU A C 1
ATOM 1799 O O . GLU A 1 226 ? -16.865 16.791 13.047 1.00 70.94 226 GLU A O 1
ATOM 1804 N N . GLN A 1 227 ? -15.583 16.230 11.303 1.00 73.31 227 GLN A N 1
ATOM 1805 C CA . GLN A 1 227 ? -16.667 16.353 10.325 1.00 73.31 227 GLN A CA 1
ATOM 1806 C C . GLN A 1 227 ? -17.731 15.258 10.473 1.00 73.31 227 GLN A C 1
ATOM 1808 O O . GLN A 1 227 ? -18.910 15.523 10.231 1.00 73.31 227 GLN A O 1
ATOM 1813 N N . SER A 1 228 ? -17.348 14.044 10.873 1.00 71.44 228 SER A N 1
ATOM 1814 C CA . SER A 1 228 ? -18.283 12.934 11.083 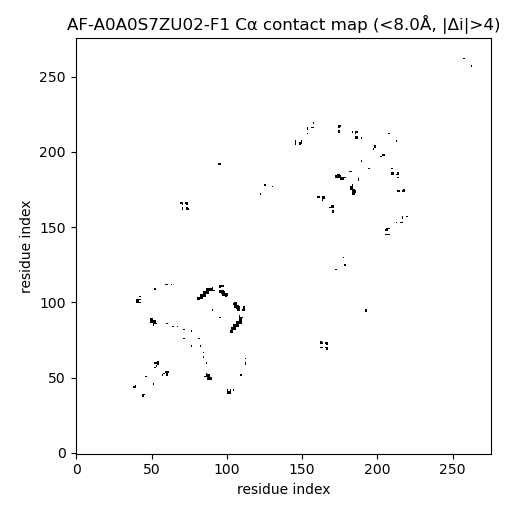1.00 71.44 228 SER A CA 1
ATOM 1815 C C . SER A 1 228 ? -19.190 13.159 12.296 1.00 71.44 228 SER A C 1
ATOM 1817 O O . SER A 1 228 ? -20.379 12.829 12.242 1.00 71.44 228 SER A O 1
ATOM 1819 N N . ASP A 1 229 ? -18.677 13.815 13.339 1.00 70.44 229 ASP A N 1
ATOM 1820 C CA . ASP A 1 229 ? -19.465 14.217 14.504 1.00 70.44 229 ASP A CA 1
ATOM 1821 C C . ASP A 1 229 ? -20.502 15.280 14.118 1.00 70.44 229 ASP A C 1
ATOM 1823 O O . ASP A 1 229 ? -21.683 15.164 14.458 1.00 70.44 229 ASP A O 1
ATOM 1827 N N . LEU A 1 230 ? -20.094 16.274 13.319 1.00 72.50 230 LEU A N 1
ATOM 1828 C CA . LEU A 1 230 ? -21.001 17.288 12.772 1.00 72.50 230 LEU A CA 1
ATOM 1829 C C . LEU A 1 230 ? -22.058 16.680 11.843 1.00 72.50 230 LEU A C 1
ATOM 1831 O O . LEU A 1 230 ? -23.227 17.068 11.902 1.00 72.50 230 LEU A O 1
ATOM 1835 N N . PHE A 1 231 ? -21.677 15.714 11.005 1.00 73.50 231 PHE A N 1
ATOM 1836 C CA . PHE A 1 231 ? -22.618 14.991 10.151 1.00 73.50 231 PHE A CA 1
ATOM 1837 C C . PHE A 1 231 ? -23.642 14.213 10.984 1.00 73.50 231 PHE A C 1
ATOM 1839 O O . PHE A 1 231 ? -24.842 14.306 10.726 1.00 73.50 231 PHE A O 1
ATOM 1846 N N . SER A 1 232 ? -23.188 13.500 12.016 1.00 70.19 232 SER A N 1
ATOM 1847 C CA . SER A 1 232 ? -24.054 12.747 12.930 1.00 70.19 232 SER A CA 1
ATOM 1848 C C . SER A 1 232 ? -25.029 13.669 13.666 1.00 70.19 232 SER A C 1
ATOM 1850 O O . SER A 1 232 ? -26.217 13.358 13.772 1.00 70.19 232 SER A O 1
ATOM 1852 N N . LEU A 1 233 ? -24.565 14.844 14.103 1.00 75.44 233 LEU A N 1
ATOM 1853 C CA . LEU A 1 233 ? -25.416 15.877 14.689 1.00 75.44 233 LEU A CA 1
ATOM 1854 C C . LEU A 1 233 ? -26.469 16.372 13.687 1.00 75.44 233 LEU A C 1
ATOM 1856 O O . LEU A 1 233 ? -27.651 16.441 14.017 1.00 75.44 233 LEU A O 1
ATOM 1860 N N . GLY A 1 234 ? -26.059 16.671 12.452 1.00 79.12 234 GLY A N 1
ATOM 1861 C CA . GLY A 1 234 ? -26.962 17.083 11.377 1.00 79.12 234 GLY A CA 1
ATOM 1862 C C . GLY A 1 234 ? -28.019 16.024 11.056 1.00 79.12 234 GLY A C 1
ATOM 1863 O O . GLY A 1 234 ? -29.194 16.358 10.903 1.00 79.12 234 GLY A O 1
ATOM 1864 N N . TRP A 1 235 ? -27.634 14.745 11.030 1.00 78.88 235 TRP A N 1
ATOM 1865 C CA . TRP A 1 235 ? -28.557 13.624 10.851 1.00 78.88 235 TRP A CA 1
ATOM 1866 C C . TRP A 1 235 ? -29.606 13.572 11.967 1.00 78.88 235 TRP A C 1
ATOM 1868 O O . TRP A 1 235 ? -30.805 13.546 11.681 1.00 78.88 235 TRP A O 1
ATOM 1878 N N . VAL A 1 236 ? -29.179 13.648 13.232 1.00 85.75 236 VAL A N 1
ATOM 1879 C CA . VAL A 1 236 ? -30.088 13.680 14.391 1.00 85.75 236 VAL A CA 1
ATOM 1880 C C . VAL A 1 236 ? -31.040 14.875 14.313 1.00 85.75 236 VAL A C 1
ATOM 1882 O O . VAL A 1 236 ? -32.246 14.699 14.482 1.00 85.75 236 VAL A O 1
ATOM 1885 N N . LEU A 1 237 ? -30.533 16.070 13.994 1.00 81.19 237 LEU A N 1
ATOM 1886 C CA . LEU A 1 237 ? -31.355 17.273 13.842 1.00 81.19 237 LEU A CA 1
ATOM 1887 C C . LEU A 1 237 ? -32.346 17.158 12.674 1.00 81.19 237 LEU A C 1
ATOM 1889 O O . LEU A 1 237 ? -33.479 17.612 12.799 1.00 81.19 237 LEU A O 1
ATOM 1893 N N . SER A 1 238 ? -31.971 16.501 11.571 1.00 86.50 238 SER A N 1
ATOM 1894 C CA . SER A 1 238 ? -32.866 16.272 10.425 1.00 86.50 238 SER A CA 1
ATOM 1895 C C . SER A 1 238 ? -34.029 15.325 10.742 1.00 86.50 238 SER A C 1
ATOM 1897 O O . SER A 1 238 ? -35.099 15.425 10.141 1.00 86.50 238 SER A O 1
ATOM 1899 N N . CYS A 1 239 ? -33.848 14.423 11.712 1.00 80.50 239 CYS A N 1
ATOM 1900 C CA . CYS A 1 239 ? -34.903 13.532 12.192 1.00 80.50 239 CYS A CA 1
ATOM 1901 C C . CYS A 1 239 ? -35.906 14.233 13.122 1.00 80.50 239 CYS A C 1
ATOM 1903 O O . CYS A 1 239 ? -36.996 13.700 13.348 1.00 80.50 239 CYS A O 1
ATOM 1905 N N . ILE A 1 240 ? -35.587 15.428 13.630 1.00 85.62 240 ILE A N 1
ATOM 1906 C CA . ILE A 1 240 ? -36.534 16.254 14.380 1.00 85.62 240 ILE A CA 1
ATOM 1907 C C . ILE A 1 240 ? -37.496 16.877 13.366 1.00 85.62 240 ILE A C 1
ATOM 1909 O O . ILE A 1 240 ? -37.260 17.957 12.826 1.00 85.62 240 ILE A O 1
ATOM 1913 N N . LYS A 1 241 ? -38.598 16.175 13.073 1.00 79.75 241 LYS A N 1
ATOM 1914 C CA . LYS A 1 241 ? -39.684 16.761 12.282 1.00 79.75 241 LYS A CA 1
ATOM 1915 C C . LYS A 1 241 ? -40.172 18.022 13.001 1.00 79.75 241 LYS A C 1
ATOM 1917 O O . LYS A 1 241 ? -40.463 17.929 14.195 1.00 79.75 241 LYS A O 1
ATOM 1922 N N . PRO A 1 242 ? -40.303 19.169 12.310 1.00 68.62 242 PRO A N 1
ATOM 1923 C CA . PRO A 1 242 ? -41.002 20.306 12.879 1.00 68.62 242 PRO A CA 1
ATOM 1924 C C . PRO A 1 242 ? -42.430 19.845 13.158 1.00 68.62 242 PRO A C 1
ATOM 1926 O O . PRO A 1 242 ? -43.198 19.548 12.242 1.00 68.62 242 PRO A O 1
ATOM 1929 N N . GLU A 1 243 ? -42.735 19.680 14.440 1.00 62.69 243 GLU A N 1
ATOM 1930 C CA . GLU A 1 243 ? -44.048 19.293 14.922 1.00 62.69 243 GLU A CA 1
ATOM 1931 C C . GLU A 1 243 ? -45.010 20.394 14.474 1.00 62.69 243 GLU A C 1
ATOM 1933 O O . GLU A 1 243 ? -44.964 21.524 14.965 1.00 62.69 243 GLU A O 1
ATOM 1938 N N . SER A 1 244 ? -45.788 20.105 13.425 1.00 66.31 244 SER A N 1
ATOM 1939 C CA . SER A 1 244 ? -46.696 21.076 12.828 1.00 66.31 244 SER A CA 1
ATOM 1940 C C . SER A 1 244 ? -47.620 21.585 13.921 1.00 66.31 244 SER A C 1
ATOM 1942 O O . SER A 1 244 ? -48.299 20.800 14.584 1.00 66.31 244 SER A O 1
ATOM 1944 N N . SER A 1 245 ? -47.601 22.897 14.105 1.00 61.03 245 SER A N 1
ATOM 1945 C CA . SER A 1 245 ? -48.288 23.649 15.140 1.00 61.03 245 SER A CA 1
ATOM 1946 C C . SER A 1 245 ? -49.794 23.379 15.154 1.00 61.03 245 SER A C 1
ATOM 1948 O O . SER A 1 245 ? -50.566 24.144 14.585 1.00 61.03 245 SER A O 1
ATOM 1950 N N . SER A 1 246 ? -50.233 22.316 15.826 1.00 65.56 246 SER A N 1
ATOM 1951 C CA . SER A 1 246 ? -51.581 22.240 16.374 1.00 65.56 246 SER A CA 1
ATOM 1952 C C . SER A 1 246 ? -51.677 21.153 17.456 1.00 65.56 246 SER A C 1
ATOM 1954 O O . SER A 1 246 ? -51.675 19.961 17.164 1.00 65.56 246 SER A O 1
ATOM 1956 N N . TRP A 1 247 ? -51.844 21.636 18.689 1.00 45.53 247 TRP A N 1
ATOM 1957 C CA . TRP A 1 247 ? -52.431 20.990 19.870 1.00 45.53 247 TRP A CA 1
ATOM 1958 C C . TRP A 1 247 ? -51.562 20.121 20.797 1.00 45.53 247 TRP A C 1
ATOM 1960 O O . TRP A 1 247 ? -50.955 19.118 20.447 1.00 45.53 247 TRP A O 1
ATOM 1970 N N . ARG A 1 248 ? -51.608 20.554 22.065 1.00 57.88 248 ARG A N 1
ATOM 1971 C CA . ARG A 1 248 ? -51.191 19.895 23.307 1.00 57.88 248 ARG A CA 1
ATOM 1972 C C . ARG A 1 248 ? -51.560 18.403 23.325 1.00 57.88 248 ARG A C 1
ATOM 1974 O O . ARG A 1 248 ? -52.730 18.097 23.161 1.00 57.88 248 ARG A O 1
ATOM 1981 N N . GLN A 1 249 ? -50.638 17.522 23.725 1.00 49.97 249 GLN A N 1
ATOM 1982 C CA . GLN A 1 249 ? -50.679 16.822 25.026 1.00 49.97 249 GLN A CA 1
ATOM 1983 C C . GLN A 1 249 ? -49.593 15.742 25.154 1.00 49.97 249 GLN A C 1
ATOM 1985 O O . GLN A 1 249 ? -49.548 14.781 24.397 1.00 49.97 249 GLN A O 1
ATOM 1990 N N . LYS A 1 250 ? -48.798 15.883 26.225 1.00 51.94 250 LYS A N 1
ATOM 1991 C CA . LYS A 1 250 ? -48.202 14.818 27.052 1.00 51.94 250 LYS A CA 1
ATOM 1992 C C . LYS A 1 250 ? -47.737 13.560 26.305 1.00 51.94 250 LYS A C 1
ATOM 1994 O O . LYS A 1 250 ? -48.370 12.510 26.385 1.00 51.94 250 LYS A O 1
ATOM 1999 N N . ARG A 1 251 ? -46.533 13.611 25.745 1.00 46.69 251 ARG A N 1
ATOM 2000 C CA . ARG A 1 251 ? -45.708 12.407 25.633 1.00 46.69 251 ARG A CA 1
ATOM 2001 C C . ARG A 1 251 ? -44.292 12.750 26.088 1.00 46.69 251 ARG A C 1
ATOM 2003 O O . ARG A 1 251 ? -43.497 13.288 25.331 1.00 46.69 251 ARG A O 1
ATOM 2010 N N . LEU A 1 252 ? -44.013 12.490 27.368 1.00 52.09 252 LEU A N 1
ATOM 2011 C CA . LEU A 1 252 ? -42.645 12.366 27.868 1.00 52.09 252 LEU A CA 1
ATOM 2012 C C . LEU A 1 252 ? -42.053 11.140 27.172 1.00 52.09 252 LEU A C 1
ATOM 2014 O O . LEU A 1 252 ? -42.244 10.011 27.616 1.00 52.09 252 LEU A O 1
ATOM 2018 N N . VAL A 1 253 ? -41.421 11.353 26.022 1.00 52.84 253 VAL A N 1
ATOM 2019 C CA . VAL A 1 253 ? -40.561 10.337 25.427 1.00 52.84 253 VAL A CA 1
ATOM 2020 C C . VAL A 1 253 ? -39.343 10.263 26.337 1.00 52.84 253 VAL A C 1
ATOM 2022 O O . VAL A 1 253 ? -38.609 11.238 26.487 1.00 52.84 253 VAL A O 1
ATOM 2025 N N . ASN A 1 254 ? -39.192 9.137 27.028 1.00 48.34 254 ASN A N 1
ATOM 2026 C CA . ASN A 1 254 ? -38.046 8.871 27.884 1.00 48.34 254 ASN A CA 1
ATOM 2027 C C . ASN A 1 254 ? -36.771 8.911 27.029 1.00 48.34 254 ASN A C 1
ATOM 2029 O O . ASN A 1 254 ? -36.495 7.996 26.262 1.00 48.34 254 ASN A O 1
ATOM 2033 N N . PHE A 1 255 ? -35.995 9.983 27.186 1.00 50.31 255 PHE A N 1
ATOM 2034 C CA . PHE A 1 255 ? -34.716 10.266 26.522 1.00 50.31 255 PHE A CA 1
ATOM 2035 C C . PHE A 1 255 ? -33.555 9.376 27.032 1.00 50.31 255 PHE A C 1
ATOM 2037 O O . PHE A 1 255 ? -32.403 9.806 27.108 1.00 50.31 255 PHE A O 1
ATOM 2044 N N . TYR A 1 256 ? -33.840 8.134 27.432 1.00 48.38 256 TYR A N 1
ATOM 2045 C CA . TYR A 1 256 ? -32.849 7.250 28.052 1.00 48.38 256 TYR A CA 1
ATOM 2046 C C . TYR A 1 256 ? -31.983 6.459 27.058 1.00 48.38 256 TYR A C 1
ATOM 2048 O O . TYR A 1 256 ? -30.950 5.960 27.487 1.00 48.38 256 TYR A O 1
ATOM 2056 N N . ASP A 1 257 ? -32.302 6.448 25.758 1.00 48.69 257 ASP A N 1
ATOM 2057 C CA . ASP A 1 257 ? -31.572 5.652 24.747 1.00 48.69 257 ASP A CA 1
ATOM 2058 C C . ASP A 1 257 ? -30.602 6.444 23.847 1.00 48.69 257 ASP A C 1
ATOM 2060 O O . ASP A 1 257 ? -30.083 5.915 22.865 1.00 48.69 257 ASP A O 1
ATOM 2064 N N . ILE A 1 258 ? -30.304 7.710 24.161 1.00 53.28 258 ILE A N 1
ATOM 2065 C CA . ILE A 1 258 ? -29.272 8.461 23.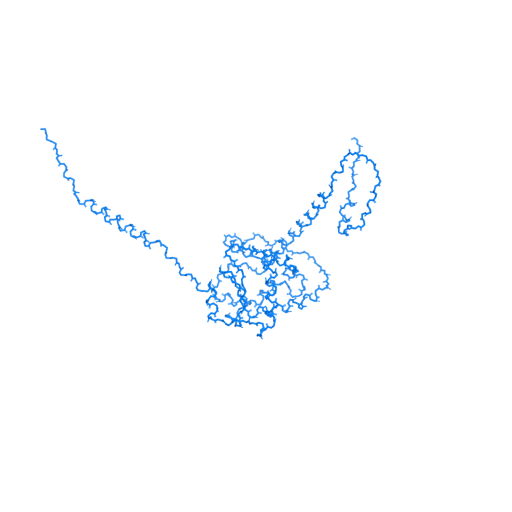427 1.00 53.28 258 ILE A CA 1
ATOM 2066 C C . ILE A 1 258 ? -27.911 8.245 24.096 1.00 53.28 258 ILE A C 1
ATOM 2068 O O . ILE A 1 258 ? -27.772 8.442 25.306 1.00 53.28 258 ILE A O 1
ATOM 2072 N N . SER A 1 259 ? -26.922 7.851 23.285 1.00 52.06 259 SER A N 1
ATOM 2073 C CA . SER A 1 259 ? -25.522 7.621 23.668 1.00 52.06 259 SER A CA 1
ATOM 2074 C C . SER A 1 259 ? -24.996 8.673 24.668 1.00 52.06 259 SER A C 1
ATOM 2076 O O . SER A 1 259 ? -25.223 9.872 24.458 1.00 52.06 259 SER A O 1
ATOM 2078 N N . PRO A 1 260 ? -24.260 8.271 25.729 1.00 56.47 260 PRO A N 1
ATOM 2079 C CA . PRO A 1 260 ? -23.760 9.173 26.774 1.00 56.47 260 PRO A CA 1
ATOM 2080 C C . PRO A 1 260 ? -22.988 10.397 26.260 1.00 56.47 260 PRO A C 1
ATOM 2082 O O . PRO A 1 260 ? -23.012 11.441 26.907 1.00 56.47 260 PRO A O 1
ATOM 2085 N N . ALA A 1 261 ? -22.354 10.303 25.086 1.00 53.00 261 ALA A N 1
ATOM 2086 C CA . ALA A 1 261 ? -21.560 11.381 24.496 1.00 53.00 261 ALA A CA 1
ATOM 2087 C C . ALA A 1 261 ? -22.380 12.640 24.141 1.00 53.00 261 ALA A C 1
ATOM 2089 O O . ALA A 1 261 ? -21.860 13.749 24.204 1.00 53.00 261 ALA A O 1
ATOM 2090 N N . VAL A 1 262 ? -23.678 12.507 23.839 1.00 51.09 262 VAL A N 1
ATOM 2091 C CA . VAL A 1 262 ? -24.535 13.647 23.446 1.00 51.09 262 VAL A CA 1
ATOM 2092 C C . VAL A 1 262 ? -25.131 14.374 24.665 1.00 51.09 262 VAL A C 1
ATOM 2094 O O . VAL A 1 262 ? -25.577 15.517 24.556 1.00 51.09 262 VAL A O 1
ATOM 2097 N N . ARG A 1 263 ? -25.099 13.764 25.863 1.00 49.66 263 ARG A N 1
ATOM 2098 C CA . ARG A 1 263 ? -25.692 14.355 27.082 1.00 49.66 263 ARG A CA 1
ATOM 2099 C C . ARG A 1 263 ? -25.002 15.637 27.549 1.00 49.66 263 ARG A C 1
ATOM 2101 O O . ARG A 1 263 ? -25.654 16.460 28.187 1.00 49.66 263 ARG A O 1
ATOM 2108 N N . TYR A 1 264 ? -23.721 15.826 27.240 1.00 47.66 264 TYR A N 1
ATOM 2109 C CA . TYR A 1 264 ? -22.948 16.936 27.804 1.00 47.66 264 TYR A CA 1
ATOM 2110 C C . TYR A 1 264 ? -23.095 18.260 27.044 1.00 47.66 264 TYR A C 1
ATOM 2112 O O . TYR A 1 264 ? -22.902 19.316 27.641 1.00 47.66 264 TYR A O 1
ATOM 2120 N N . THR A 1 265 ? -23.520 18.244 25.778 1.00 45.94 265 THR A N 1
ATOM 2121 C CA . THR A 1 265 ? -23.558 19.471 24.959 1.00 45.94 265 THR A CA 1
ATOM 2122 C C . THR A 1 265 ? -24.887 20.233 25.059 1.00 45.94 265 THR A C 1
ATOM 2124 O O . THR A 1 265 ? -24.917 21.439 24.842 1.00 45.94 265 THR A O 1
ATOM 2127 N N . ILE A 1 266 ? -25.992 19.583 25.445 1.00 45.94 266 ILE A N 1
ATOM 2128 C CA . ILE A 1 266 ? -27.328 20.221 25.448 1.00 45.94 266 ILE A CA 1
ATOM 2129 C C . ILE A 1 266 ? -27.711 20.816 26.821 1.00 45.94 266 ILE A C 1
ATOM 2131 O O . ILE A 1 266 ? -28.600 21.658 26.903 1.00 45.94 266 ILE A O 1
ATOM 2135 N N . ILE A 1 267 ? -27.018 20.459 27.910 1.00 47.44 267 ILE A N 1
ATOM 2136 C CA . ILE A 1 267 ? -27.406 20.873 29.277 1.00 47.44 267 ILE A CA 1
ATOM 2137 C C . ILE A 1 267 ? -26.745 22.200 29.731 1.00 47.44 267 ILE A C 1
ATOM 2139 O O . ILE A 1 267 ? -27.101 22.734 30.778 1.00 47.44 267 ILE A O 1
ATOM 2143 N N . LEU A 1 268 ? -25.852 22.814 28.941 1.00 39.78 268 LEU A N 1
ATOM 2144 C CA . LEU A 1 268 ? -25.118 24.033 29.341 1.00 39.78 268 LEU A CA 1
ATOM 2145 C C . LEU A 1 268 ? -25.388 25.280 28.475 1.00 39.78 268 LEU A C 1
ATOM 2147 O O . LEU A 1 268 ? -24.468 26.023 28.144 1.00 39.78 268 LEU A O 1
ATOM 2151 N N . GLN A 1 269 ? -26.654 25.583 28.177 1.00 38.53 269 GLN A N 1
ATOM 2152 C CA . GLN A 1 269 ? -27.050 26.958 27.833 1.00 38.53 269 GLN A CA 1
ATOM 2153 C C . GLN A 1 269 ? -28.186 27.458 28.736 1.00 38.53 269 GLN A C 1
ATOM 2155 O O . GLN A 1 269 ? -29.359 27.245 28.430 1.00 38.53 269 GLN A O 1
ATOM 2160 N N . PRO A 1 270 ? -27.887 28.182 29.830 1.00 43.88 270 PRO A N 1
ATOM 2161 C CA . PRO A 1 270 ? -28.862 29.080 30.420 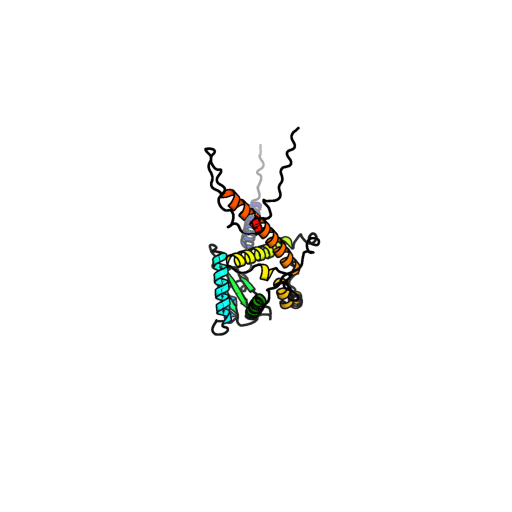1.00 43.88 270 PRO A CA 1
ATOM 2162 C C . PRO A 1 270 ? -28.934 30.365 29.582 1.00 43.88 270 PRO A C 1
ATOM 2164 O O . PRO A 1 270 ? -28.009 31.177 29.565 1.00 43.88 270 PRO A O 1
ATOM 2167 N N . LEU A 1 271 ? -30.065 30.544 28.892 1.00 38.94 271 LEU A N 1
ATOM 2168 C CA . LEU A 1 271 ? -30.504 31.818 28.324 1.00 38.94 271 LEU A CA 1
ATOM 2169 C C . LEU A 1 271 ? -30.461 32.915 29.400 1.00 38.94 271 LEU A C 1
ATOM 2171 O O . LEU A 1 271 ? -31.283 32.936 30.316 1.00 38.94 271 LEU A O 1
ATOM 2175 N N . ILE A 1 272 ? -29.551 33.877 29.247 1.00 40.38 272 ILE A N 1
ATOM 2176 C CA . ILE A 1 272 ? -29.672 35.194 29.872 1.00 40.38 272 ILE A CA 1
ATOM 2177 C C . ILE A 1 272 ? -30.476 36.068 28.906 1.00 40.38 272 ILE A C 1
ATOM 2179 O O . ILE A 1 272 ? -29.923 36.725 28.031 1.00 40.38 272 ILE A O 1
ATOM 2183 N N . ILE A 1 273 ? -31.799 36.077 29.072 1.00 42.94 273 ILE A N 1
ATOM 2184 C CA . ILE A 1 273 ? -32.655 37.176 28.613 1.00 42.94 273 ILE A CA 1
ATOM 2185 C C . ILE A 1 273 ? -33.082 37.922 29.875 1.00 42.94 273 ILE A C 1
ATOM 2187 O O . ILE A 1 273 ? -33.996 37.504 30.582 1.00 42.94 273 ILE A O 1
ATOM 2191 N N . LYS A 1 274 ? -32.387 39.020 30.190 1.00 48.97 274 LYS A N 1
ATOM 2192 C CA . LYS A 1 274 ? -32.910 40.037 31.105 1.00 48.97 274 LYS A CA 1
ATOM 2193 C C . LYS A 1 274 ? -33.677 41.056 30.276 1.00 48.97 274 LYS A C 1
ATOM 2195 O O . LYS A 1 274 ? -33.100 41.738 29.438 1.00 48.97 274 LYS A O 1
ATOM 2200 N N . SER A 1 275 ? -34.971 41.148 30.551 1.00 47.03 275 SER A N 1
ATOM 2201 C CA . SER A 1 275 ? -35.832 42.253 30.151 1.00 47.03 275 SER A CA 1
ATOM 2202 C C . SER A 1 275 ? -35.335 43.573 30.748 1.00 47.03 275 SER A C 1
ATOM 2204 O O . SER A 1 275 ? -35.227 43.678 31.976 1.00 47.03 275 SER A O 1
ATOM 2206 N N . ARG A 1 276 ? -35.114 44.575 29.900 1.00 48.81 276 ARG A N 1
ATOM 2207 C CA . ARG A 1 276 ? -35.543 45.966 30.088 1.00 48.81 276 ARG A CA 1
ATOM 2208 C C . ARG A 1 276 ? -35.608 46.647 28.732 1.00 48.81 276 ARG A C 1
ATOM 2210 O O . ARG A 1 276 ? -34.691 46.390 27.926 1.00 48.81 276 ARG A O 1
#

pLDDT: mean 71.57, std 17.4, range [38.53, 97.62]

Mean predicted aligned error: 14.64 Å

Radius of gyration: 31.83 Å; Cα contacts (8 Å, |Δi|>4): 174; chains: 1; bounding box: 75×76×108 Å

Sequence (276 aa):
MDTPMTFYKSSDRALCAALLTLGFMAYIYSAGVSALPNPQERIDYWQQNYSELTEVDDPRVANVHHIFGRVLQAAGNRYGVIPRLFIIKENPFNIVLPISIPDGWIILSRQVLWHINFFSALSLLKKDNNVEQKVVSEIQGIFTQTAKIEAKELRADERGILFSAMAGYNPFAIVDEQAGEQGSFFHEWHELLNVSQYEQMGAPNTHPTSSQRSTAVLARLKQVSEQSDLFSLGWVLSCIKPESSSWRQKRLVNFYDISPAVRYTIILQPLIIKSR

Secondary structure (DSSP, 8-state):
---------TTHHHHHHHHHHHHHHHHHHTS--PPPPPGGGSHHHHHHHS-B--TTT-THHHHHHHHHHHHHHHH--BTTB--EEEEESS-GGG---EEE-TTSEEEEETTHHHHHHHHHHHHTT----------TTS-SS--SSTHHHHHHHHHHHHHHHHHHHHTT--THHHH-TTSSTT--HHHHHHHHTTHHHHHHTT--S-S--HHHHHHHHHHHHHHHHHHHHHHHHHHHHHHS----S---------GGGS-GGGHHHHS---------